Protein AF-A0A7C5VHZ6-F1 (afdb_monomer_lite)

Structure (mmCIF, N/CA/C/O backbone):
data_AF-A0A7C5VHZ6-F1
#
_entry.id   AF-A0A7C5VHZ6-F1
#
loop_
_atom_site.group_PDB
_atom_site.id
_atom_site.type_symbol
_atom_site.label_atom_id
_atom_site.label_alt_id
_atom_site.label_comp_id
_atom_site.label_asym_id
_atom_site.label_entity_id
_atom_site.label_seq_id
_atom_site.pdbx_PDB_ins_code
_atom_site.Cartn_x
_atom_site.Cartn_y
_atom_site.Cartn_z
_atom_site.occupancy
_atom_site.B_iso_or_equiv
_atom_site.auth_seq_id
_atom_site.auth_comp_id
_atom_site.auth_asym_id
_atom_site.auth_atom_id
_atom_site.pdbx_PDB_model_num
ATOM 1 N N . MET A 1 1 ? 67.252 -26.743 17.283 1.00 46.03 1 MET A N 1
ATOM 2 C CA . MET A 1 1 ? 66.329 -26.518 16.147 1.00 46.03 1 MET A CA 1
ATOM 3 C C . MET A 1 1 ? 64.918 -26.325 16.681 1.00 46.03 1 MET A C 1
ATOM 5 O O . MET A 1 1 ? 64.374 -27.275 17.221 1.00 46.03 1 MET A O 1
ATOM 9 N N . ARG A 1 2 ? 64.336 -25.126 16.566 1.00 41.44 2 ARG A N 1
ATOM 10 C CA . ARG A 1 2 ? 62.875 -24.921 16.590 1.00 41.44 2 ARG A CA 1
ATOM 11 C C . ARG A 1 2 ? 62.576 -23.499 16.109 1.00 41.44 2 ARG A C 1
ATOM 13 O O . ARG A 1 2 ? 62.744 -22.539 16.847 1.00 41.44 2 ARG A O 1
ATOM 20 N N . ARG A 1 3 ? 62.241 -23.378 14.822 1.00 42.81 3 ARG A N 1
ATOM 21 C CA . ARG A 1 3 ? 61.758 -22.137 14.206 1.00 42.81 3 ARG A CA 1
ATOM 22 C C . ARG A 1 3 ? 60.291 -21.973 14.610 1.00 42.81 3 ARG A C 1
ATOM 24 O O . ARG A 1 3 ? 59.482 -22.816 14.238 1.00 42.81 3 ARG A O 1
ATOM 31 N N . LEU A 1 4 ? 59.962 -20.935 15.380 1.00 42.97 4 LEU A N 1
ATOM 32 C CA . LEU A 1 4 ? 58.576 -20.497 15.540 1.00 42.97 4 LEU A CA 1
ATOM 33 C C . LEU A 1 4 ? 58.184 -19.720 14.281 1.00 42.97 4 LEU A C 1
ATOM 35 O O . LEU A 1 4 ? 58.727 -18.654 14.000 1.00 42.97 4 LEU A O 1
ATOM 39 N N . TRP A 1 5 ? 57.269 -20.291 13.507 1.00 45.72 5 TRP A N 1
ATOM 40 C CA . TRP A 1 5 ? 56.597 -19.622 12.402 1.00 45.72 5 TRP A CA 1
ATOM 41 C C . TRP A 1 5 ? 55.445 -18.786 12.968 1.00 45.72 5 TRP A C 1
ATOM 43 O O . TRP A 1 5 ? 54.462 -19.337 13.457 1.00 45.72 5 TRP A O 1
ATOM 53 N N . PHE A 1 6 ? 55.575 -17.461 12.908 1.00 46.12 6 PHE A N 1
ATOM 54 C CA . PHE A 1 6 ? 54.464 -16.536 13.111 1.00 46.12 6 PHE A CA 1
ATOM 55 C C . PHE A 1 6 ? 53.591 -16.531 11.852 1.00 46.12 6 PHE A C 1
ATOM 57 O O . PHE A 1 6 ? 54.028 -16.073 10.799 1.00 46.12 6 PHE A O 1
ATOM 64 N N . TRP A 1 7 ? 52.365 -17.035 11.965 1.00 46.28 7 TRP A N 1
ATOM 65 C CA . TRP A 1 7 ? 51.310 -16.821 10.977 1.00 46.28 7 TRP A CA 1
ATOM 66 C C . TRP A 1 7 ? 50.475 -15.620 11.429 1.00 46.28 7 TRP A C 1
ATOM 68 O O . TRP A 1 7 ? 49.699 -15.724 12.376 1.00 46.28 7 TRP A O 1
ATOM 78 N N . LEU A 1 8 ? 50.660 -14.470 10.776 1.00 50.47 8 LEU A N 1
ATOM 79 C CA . LEU A 1 8 ? 49.701 -13.364 10.817 1.00 50.47 8 LEU A CA 1
ATOM 80 C C . LEU A 1 8 ? 48.547 -13.695 9.855 1.00 50.47 8 LEU A C 1
ATOM 82 O O . LEU A 1 8 ? 48.819 -13.900 8.670 1.00 50.47 8 LEU A O 1
ATOM 86 N N . PRO A 1 9 ? 47.276 -13.708 10.290 1.00 52.19 9 PRO A N 1
ATOM 87 C CA . PRO A 1 9 ? 46.167 -13.704 9.353 1.00 52.19 9 PRO A CA 1
ATOM 88 C C . PRO A 1 9 ? 45.985 -12.273 8.828 1.00 52.19 9 PRO A C 1
ATOM 90 O O . PRO A 1 9 ? 45.630 -11.364 9.577 1.00 52.19 9 PRO A O 1
ATOM 93 N N . LEU A 1 10 ? 46.241 -12.060 7.534 1.00 52.34 10 LEU A N 1
ATOM 94 C CA . LEU A 1 10 ? 45.763 -10.870 6.832 1.00 52.34 10 LEU A CA 1
ATOM 95 C C . LEU A 1 10 ? 44.234 -10.959 6.723 1.00 52.34 10 LEU A C 1
ATOM 97 O O . LEU A 1 10 ? 43.700 -11.699 5.898 1.00 52.34 10 LEU A O 1
ATOM 101 N N . LEU A 1 11 ? 43.533 -10.190 7.554 1.00 53.16 11 LEU A N 1
ATOM 102 C CA . LEU A 1 11 ? 42.124 -9.854 7.363 1.00 53.16 11 LEU A CA 1
ATOM 103 C C . LEU A 1 11 ? 42.016 -8.864 6.196 1.00 53.16 11 LEU A C 1
ATOM 105 O O . LEU A 1 11 ? 42.046 -7.649 6.384 1.00 53.16 11 LEU A O 1
ATOM 109 N N . PHE A 1 12 ? 41.909 -9.382 4.973 1.00 51.75 12 PHE A N 1
ATOM 110 C CA . PHE A 1 12 ? 41.419 -8.592 3.849 1.00 51.75 12 PHE A CA 1
ATOM 111 C C . PHE A 1 12 ? 39.904 -8.427 4.006 1.00 51.75 12 PHE A C 1
ATOM 113 O O . PHE A 1 12 ? 39.129 -9.307 3.637 1.00 51.75 12 PHE A O 1
ATOM 120 N N . LEU A 1 13 ? 39.481 -7.288 4.554 1.00 51.84 13 LEU A N 1
ATOM 121 C CA . LEU A 1 13 ? 38.130 -6.769 4.348 1.00 51.84 13 LEU A CA 1
ATOM 122 C C . LEU A 1 13 ? 38.006 -6.412 2.863 1.00 51.84 13 LEU A C 1
ATOM 124 O O . LEU A 1 13 ? 38.341 -5.307 2.438 1.00 51.84 13 LEU A O 1
ATOM 128 N N . ALA A 1 14 ? 37.592 -7.382 2.053 1.00 51.12 14 ALA A N 1
ATOM 129 C CA . ALA A 1 14 ? 37.192 -7.126 0.684 1.00 51.12 14 ALA A CA 1
ATOM 130 C C . ALA A 1 14 ? 35.906 -6.290 0.725 1.00 51.12 14 ALA A C 1
ATOM 132 O O . ALA A 1 14 ? 34.819 -6.821 0.935 1.00 51.12 14 ALA A O 1
ATOM 133 N N . CYS A 1 15 ? 36.030 -4.974 0.536 1.00 56.59 15 CYS A N 1
ATOM 134 C CA . CYS A 1 15 ? 34.915 -4.129 0.119 1.00 56.59 15 CYS A CA 1
ATOM 135 C C . CYS A 1 15 ? 34.496 -4.574 -1.287 1.00 56.59 15 CYS A C 1
ATOM 137 O O . CYS A 1 15 ? 34.947 -4.015 -2.287 1.00 56.59 15 CYS A O 1
ATOM 139 N N . THR A 1 16 ? 33.675 -5.619 -1.383 1.00 59.44 16 THR A N 1
ATOM 140 C CA . THR A 1 16 ? 32.948 -5.903 -2.617 1.00 59.44 16 THR A CA 1
ATOM 141 C C . THR A 1 16 ? 32.011 -4.726 -2.867 1.00 59.44 16 THR A C 1
ATOM 143 O O . THR A 1 16 ? 31.210 -4.415 -1.980 1.00 59.44 16 THR A O 1
ATOM 146 N N . PRO A 1 17 ? 32.111 -4.037 -4.017 1.00 62.84 17 PRO A N 1
ATOM 147 C CA . PRO A 1 17 ? 31.176 -2.971 -4.336 1.00 62.84 17 PRO A CA 1
ATOM 148 C C . PRO A 1 17 ? 29.748 -3.532 -4.273 1.00 62.84 17 PRO A C 1
ATOM 150 O O . PRO A 1 17 ? 29.538 -4.672 -4.706 1.00 62.84 17 PRO A O 1
ATOM 153 N N . PRO A 1 18 ? 28.785 -2.780 -3.709 1.00 72.81 18 PRO A N 1
ATOM 154 C CA . PRO A 1 18 ? 27.409 -3.241 -3.626 1.00 72.81 18 PRO A CA 1
ATOM 155 C C . PRO A 1 18 ? 26.91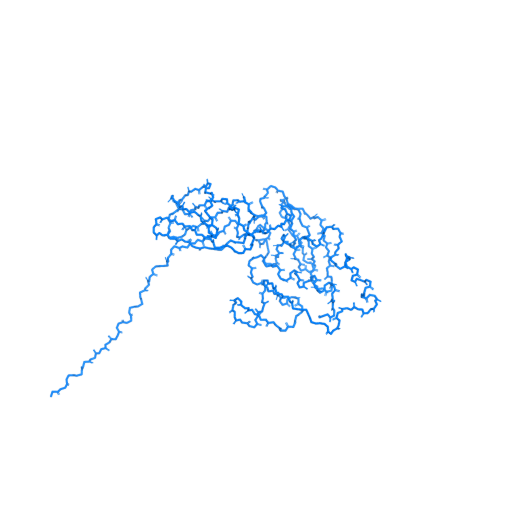0 -3.605 -5.027 1.00 72.81 18 PRO A C 1
ATOM 157 O O . PRO A 1 18 ? 27.229 -2.933 -6.014 1.00 72.81 18 PRO A O 1
ATOM 160 N N . GLY A 1 19 ? 26.176 -4.716 -5.112 1.00 83.44 19 GLY A N 1
ATOM 161 C CA . GLY A 1 19 ? 25.542 -5.148 -6.354 1.00 83.44 19 GLY A CA 1
ATOM 162 C C . GLY A 1 19 ? 24.554 -4.099 -6.882 1.00 83.44 19 GLY A C 1
ATOM 163 O O . GLY A 1 19 ? 24.255 -3.126 -6.186 1.00 83.44 19 GLY A O 1
ATOM 164 N N . PRO A 1 20 ? 24.046 -4.270 -8.114 1.00 93.00 20 PRO A N 1
ATOM 165 C CA . PRO A 1 20 ? 22.992 -3.407 -8.628 1.00 93.00 20 PRO A CA 1
ATOM 166 C C . PRO A 1 20 ? 21.805 -3.346 -7.663 1.00 93.00 20 PRO A C 1
ATOM 168 O O . PRO A 1 20 ? 21.430 -4.357 -7.073 1.00 93.00 20 PRO A O 1
ATOM 171 N N . SER A 1 21 ? 21.198 -2.173 -7.532 1.00 94.31 21 SER A N 1
ATOM 172 C CA . SER A 1 21 ? 19.987 -1.985 -6.734 1.00 94.31 21 SER A CA 1
ATOM 173 C C . SER A 1 21 ? 18.967 -1.156 -7.495 1.00 94.31 21 SER A C 1
ATOM 175 O O . SER A 1 21 ? 19.304 -0.487 -8.480 1.00 94.31 21 SER A O 1
ATOM 177 N N . LEU A 1 22 ? 17.712 -1.213 -7.052 1.00 95.94 22 LEU A N 1
ATOM 178 C CA . LEU A 1 22 ? 16.653 -0.384 -7.604 1.00 95.94 22 LEU A CA 1
ATOM 179 C C . LEU A 1 22 ? 15.768 0.221 -6.517 1.00 95.94 22 LEU A C 1
ATOM 181 O O . LEU A 1 22 ? 15.652 -0.325 -5.422 1.00 95.94 22 LEU A O 1
ATOM 185 N N . SER A 1 23 ? 15.126 1.337 -6.847 1.00 96.50 23 SER A N 1
ATOM 186 C CA . SER A 1 23 ? 13.970 1.865 -6.124 1.00 96.50 23 SER A CA 1
ATOM 187 C C . SER A 1 23 ? 12.786 2.007 -7.074 1.00 96.50 23 SER A C 1
ATOM 189 O O . SER A 1 23 ? 12.972 2.229 -8.273 1.00 96.50 23 SER A O 1
ATOM 191 N N . LEU A 1 24 ? 11.575 1.841 -6.544 1.00 97.44 24 LEU A N 1
ATOM 192 C CA . LEU A 1 24 ? 10.333 1.884 -7.312 1.00 97.44 24 LEU A CA 1
ATOM 193 C C . LEU A 1 24 ? 9.525 3.127 -6.955 1.00 97.44 24 LEU A C 1
ATOM 195 O O . LEU A 1 24 ? 9.475 3.517 -5.791 1.00 97.44 24 LEU A O 1
ATOM 199 N N . PHE A 1 25 ? 8.893 3.729 -7.958 1.00 96.62 25 PHE A N 1
ATOM 200 C CA . PHE A 1 25 ? 7.955 4.825 -7.773 1.00 96.62 25 PHE A CA 1
ATOM 201 C C . PHE A 1 25 ? 6.813 4.759 -8.807 1.00 96.62 25 PHE A C 1
ATOM 203 O O . PHE A 1 25 ? 7.082 4.849 -10.009 1.00 96.62 25 PHE A O 1
ATOM 210 N N . PRO A 1 26 ? 5.543 4.658 -8.385 1.00 96.50 26 PRO A N 1
ATOM 211 C CA . PRO A 1 26 ? 5.106 4.465 -7.001 1.00 96.50 26 PRO A CA 1
ATOM 212 C C . PRO A 1 26 ? 5.506 3.082 -6.444 1.00 96.50 26 PRO A C 1
ATOM 214 O O . PRO A 1 26 ? 5.752 2.144 -7.204 1.00 96.50 26 PRO A O 1
ATOM 217 N N . GLY A 1 27 ? 5.599 2.957 -5.118 1.00 91.75 27 GLY A N 1
ATOM 218 C CA . GLY A 1 27 ? 5.881 1.702 -4.408 1.00 91.75 27 GLY A CA 1
ATOM 219 C C . GLY A 1 27 ? 4.670 0.767 -4.303 1.00 91.75 27 GLY A C 1
ATOM 220 O O . GLY A 1 27 ? 4.825 -0.429 -4.035 1.00 91.75 27 GLY A O 1
ATOM 221 N N . ARG A 1 28 ? 3.467 1.286 -4.573 1.00 91.94 28 ARG A N 1
ATOM 222 C CA . ARG A 1 28 ? 2.219 0.530 -4.746 1.00 91.94 28 ARG A CA 1
ATOM 223 C C . ARG A 1 28 ? 1.546 0.929 -6.055 1.00 91.94 28 ARG A C 1
ATOM 225 O O . ARG A 1 28 ? 1.598 2.098 -6.420 1.00 91.94 28 ARG A O 1
ATOM 232 N N . ALA A 1 29 ? 0.925 -0.016 -6.755 1.00 94.56 29 ALA A N 1
ATOM 233 C CA . ALA A 1 29 ? 0.278 0.257 -8.040 1.00 94.56 29 ALA A CA 1
ATOM 234 C C . ALA A 1 29 ? -0.793 -0.784 -8.395 1.00 94.56 29 ALA A C 1
ATOM 236 O O . ALA A 1 29 ? -0.683 -1.956 -8.019 1.00 94.56 29 ALA A O 1
ATOM 237 N N . LEU A 1 30 ? -1.807 -0.371 -9.159 1.00 93.19 30 LEU A N 1
ATOM 238 C CA . LEU A 1 30 ? -2.764 -1.286 -9.787 1.00 93.19 30 LEU A CA 1
ATOM 239 C C . LEU A 1 30 ? -2.168 -1.976 -11.014 1.00 93.19 30 LEU A C 1
ATOM 241 O O . LEU A 1 30 ? -1.263 -1.468 -11.676 1.00 93.19 30 LEU A O 1
ATOM 245 N N . VAL A 1 31 ? -2.739 -3.128 -11.372 1.00 95.19 31 VAL A N 1
ATOM 246 C CA . VAL A 1 31 ? -2.489 -3.755 -12.676 1.00 95.19 31 VAL A CA 1
ATOM 247 C C . VAL A 1 31 ? -2.794 -2.750 -13.794 1.00 95.19 31 VAL A C 1
ATOM 249 O O . VAL A 1 31 ? -3.882 -2.180 -13.843 1.00 95.19 31 VAL A O 1
ATOM 252 N N . GLY A 1 32 ? -1.839 -2.560 -14.707 1.00 97.00 32 GLY A N 1
ATOM 253 C CA . GLY A 1 32 ? -1.928 -1.627 -15.834 1.00 97.00 32 GLY A CA 1
ATOM 254 C C . GLY A 1 32 ? -1.323 -0.238 -15.595 1.00 97.00 32 GLY A C 1
ATOM 255 O O . GLY A 1 32 ? -1.005 0.440 -16.581 1.00 97.00 32 GLY A O 1
ATOM 256 N N . GLU A 1 33 ? -1.108 0.164 -14.338 1.00 97.31 33 GLU A N 1
ATOM 257 C CA . GLU A 1 33 ? -0.442 1.429 -13.996 1.00 97.31 33 GLU A CA 1
ATOM 258 C C . GLU A 1 33 ? 1.049 1.390 -14.342 1.00 97.31 33 GLU A C 1
ATOM 260 O O . GLU A 1 33 ? 1.664 0.321 -14.417 1.00 97.31 33 GLU A O 1
ATOM 265 N N . GLU A 1 34 ? 1.635 2.564 -14.579 1.00 98.06 34 GLU A N 1
ATOM 266 C CA . GLU A 1 34 ? 3.055 2.695 -14.903 1.00 98.06 34 GLU A CA 1
ATOM 267 C C . GLU A 1 34 ? 3.900 2.939 -13.645 1.00 98.06 34 GLU A C 1
ATOM 269 O O . GLU A 1 34 ? 3.705 3.918 -12.922 1.00 98.06 34 GLU A O 1
ATOM 274 N N . VAL A 1 35 ? 4.902 2.083 -13.440 1.00 98.38 35 VAL A N 1
ATOM 275 C CA . VAL A 1 35 ? 5.882 2.176 -12.353 1.00 98.38 35 VAL A CA 1
ATOM 276 C C . VAL A 1 35 ? 7.259 2.493 -12.920 1.00 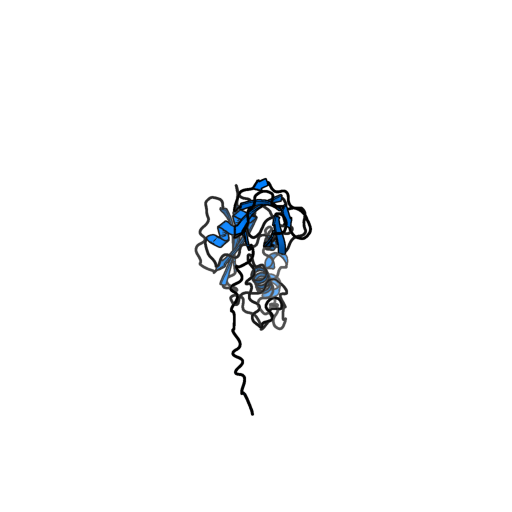98.38 35 VAL A C 1
ATOM 278 O O . VAL A 1 35 ? 7.697 1.925 -13.922 1.00 98.38 35 VAL A O 1
ATOM 281 N N . GLU A 1 36 ? 7.963 3.405 -12.260 1.00 98.38 36 GLU A N 1
ATOM 282 C CA . GLU A 1 36 ? 9.349 3.759 -12.532 1.00 98.38 36 GLU A CA 1
ATOM 283 C C . GLU A 1 36 ? 10.291 2.970 -11.624 1.00 98.38 36 GLU A C 1
ATOM 285 O O . GLU A 1 36 ? 10.187 3.043 -10.404 1.00 98.38 36 GLU A O 1
ATOM 290 N N . ALA A 1 37 ? 11.249 2.263 -12.219 1.00 98.12 37 ALA A N 1
ATOM 291 C CA . ALA A 1 37 ? 12.401 1.697 -11.536 1.00 98.12 37 ALA A CA 1
ATOM 292 C C . ALA A 1 37 ? 13.629 2.582 -11.782 1.00 98.12 37 ALA A C 1
ATOM 294 O O . ALA A 1 37 ? 14.091 2.702 -12.922 1.00 98.12 37 ALA A O 1
ATOM 295 N N . ARG A 1 38 ? 14.175 3.178 -10.719 1.00 97.88 38 ARG A N 1
ATOM 296 C CA . ARG A 1 38 ? 15.473 3.869 -10.749 1.00 97.88 38 ARG A CA 1
ATOM 297 C C . ARG A 1 38 ? 16.569 2.887 -10.390 1.00 97.88 38 ARG A C 1
ATOM 299 O O . ARG A 1 38 ? 16.467 2.206 -9.375 1.00 97.88 38 ARG A O 1
ATOM 306 N N . LEU A 1 39 ? 17.599 2.808 -11.220 1.00 96.88 39 LEU A N 1
ATOM 307 C CA . LEU A 1 39 ? 18.651 1.802 -11.144 1.00 96.88 39 LEU A CA 1
ATOM 308 C C . LEU A 1 39 ? 19.950 2.432 -10.659 1.00 96.88 39 LEU A C 1
ATOM 310 O O . LEU A 1 39 ? 20.385 3.450 -11.188 1.00 96.88 39 LEU A O 1
ATOM 314 N N . ASN A 1 40 ? 20.613 1.774 -9.713 1.00 94.94 40 ASN A N 1
ATOM 315 C CA . ASN A 1 40 ? 21.952 2.139 -9.269 1.00 94.94 40 ASN A CA 1
ATOM 316 C C . ASN A 1 40 ? 22.930 1.018 -9.611 1.00 94.94 40 ASN A C 1
ATOM 318 O O . ASN A 1 40 ? 22.676 -0.161 -9.365 1.00 94.94 40 ASN A O 1
ATOM 322 N N . GLY A 1 41 ? 24.073 1.383 -10.192 1.00 91.81 41 GLY A N 1
ATOM 323 C CA . GLY A 1 41 ? 25.123 0.425 -10.535 1.00 91.81 41 GLY A CA 1
ATOM 324 C C . GLY A 1 41 ? 24.823 -0.460 -11.752 1.00 91.81 41 GLY A C 1
ATOM 325 O O . GLY A 1 41 ? 25.608 -1.366 -12.025 1.00 91.81 41 GLY A O 1
ATOM 326 N N . MET A 1 42 ? 23.749 -0.216 -12.512 1.00 93.88 42 MET A N 1
ATOM 327 C CA . MET A 1 42 ? 23.473 -0.877 -13.797 1.00 93.88 42 MET A CA 1
ATOM 328 C C . MET A 1 42 ? 22.731 0.044 -14.773 1.00 93.88 42 MET A C 1
ATOM 330 O O . MET A 1 42 ? 22.158 1.044 -14.359 1.00 93.88 42 MET A O 1
ATOM 334 N N . THR A 1 43 ? 22.747 -0.306 -16.066 1.00 93.81 43 THR A N 1
ATOM 335 C CA . THR A 1 43 ? 22.025 0.442 -17.108 1.00 93.81 43 THR A CA 1
ATOM 336 C C . THR A 1 43 ? 20.611 -0.104 -17.316 1.00 93.81 43 THR A C 1
ATOM 338 O O . THR A 1 43 ? 20.445 -1.315 -17.291 1.00 93.81 43 THR A O 1
ATOM 341 N N . GLY A 1 44 ? 19.611 0.739 -17.574 1.00 93.12 44 GLY A N 1
ATOM 342 C CA . GLY A 1 44 ? 18.246 0.338 -17.951 1.00 93.12 44 GLY A CA 1
ATOM 343 C C . GLY A 1 44 ? 18.063 0.052 -19.447 1.00 93.12 44 GLY A C 1
ATOM 344 O O . GLY A 1 44 ? 17.027 -0.473 -19.880 1.00 93.12 44 GLY A O 1
ATOM 345 N N . LEU A 1 45 ? 19.077 0.359 -20.262 1.00 94.56 45 LEU A N 1
ATOM 346 C CA . LEU A 1 45 ? 19.064 0.092 -21.699 1.00 94.56 45 LEU A CA 1
ATOM 347 C C . LEU A 1 45 ? 19.017 -1.421 -21.959 1.00 94.56 45 LEU A C 1
ATOM 349 O O . LEU A 1 45 ? 19.884 -2.168 -21.513 1.00 94.56 45 LEU A O 1
ATOM 353 N N . GLY A 1 46 ? 17.996 -1.868 -22.694 1.00 94.12 46 GLY A N 1
ATOM 354 C CA . GLY A 1 46 ? 17.774 -3.290 -22.984 1.00 94.12 46 GLY A CA 1
ATOM 355 C C . GLY A 1 46 ? 17.291 -4.127 -21.793 1.00 94.12 46 GLY A C 1
ATOM 356 O O . GLY A 1 46 ? 17.280 -5.351 -21.894 1.00 94.12 46 GLY A O 1
ATOM 357 N N . ALA A 1 47 ? 16.895 -3.502 -20.679 1.00 96.88 47 ALA A N 1
ATOM 358 C CA . ALA A 1 47 ? 16.447 -4.228 -19.495 1.00 96.88 47 ALA A CA 1
ATOM 359 C C . ALA A 1 47 ? 15.187 -5.071 -19.738 1.00 96.88 47 ALA A C 1
ATOM 361 O O . ALA A 1 47 ? 14.310 -4.706 -20.502 1.00 96.88 47 ALA A O 1
ATOM 362 N N . ARG A 1 48 ? 15.006 -6.176 -19.041 1.00 98.31 48 ARG A N 1
ATOM 363 C CA . ARG A 1 48 ? 13.712 -6.863 -18.958 1.00 98.31 48 ARG A CA 1
ATOM 364 C C . ARG A 1 48 ? 13.202 -6.697 -17.544 1.00 98.31 48 ARG A C 1
ATOM 366 O O . ARG A 1 48 ? 14.001 -6.772 -16.614 1.00 98.31 48 ARG A O 1
ATOM 373 N N . VAL A 1 49 ? 11.917 -6.411 -17.389 1.00 98.56 49 VAL A N 1
ATOM 374 C CA . VAL A 1 49 ? 11.317 -6.212 -16.069 1.00 98.56 49 VAL A CA 1
ATOM 375 C C . VAL A 1 49 ? 10.370 -7.363 -15.795 1.00 98.56 49 VAL A C 1
ATOM 377 O O . VAL A 1 49 ? 9.560 -7.704 -16.650 1.00 98.56 49 VAL A O 1
ATOM 380 N N . PHE A 1 50 ? 10.470 -7.957 -14.613 1.00 98.62 50 PHE A N 1
ATOM 381 C CA . PHE A 1 50 ? 9.569 -9.004 -14.147 1.00 98.62 50 PHE A CA 1
ATOM 382 C C . PHE A 1 50 ? 8.910 -8.558 -12.850 1.00 98.62 50 PHE A C 1
ATOM 384 O O . PHE A 1 50 ? 9.593 -8.042 -11.967 1.00 98.62 50 PHE A O 1
ATOM 391 N N . VAL A 1 51 ? 7.604 -8.782 -12.729 1.00 98.19 51 VAL A N 1
ATOM 392 C CA . VAL A 1 51 ? 6.837 -8.594 -11.493 1.00 98.19 51 VAL A CA 1
ATOM 393 C C . VAL A 1 51 ? 6.355 -9.974 -11.050 1.00 98.19 51 VAL A C 1
ATOM 395 O O . VAL A 1 51 ? 5.522 -10.603 -11.704 1.00 98.19 51 VAL A O 1
ATOM 398 N N . GLY A 1 52 ? 6.938 -10.486 -9.968 1.00 95.25 52 GLY A N 1
ATOM 399 C CA . GLY A 1 52 ? 6.897 -11.909 -9.644 1.00 95.25 52 GLY A CA 1
ATOM 400 C C . GLY A 1 52 ? 7.535 -12.736 -10.765 1.00 95.25 52 GLY A C 1
ATOM 401 O O . GLY A 1 52 ? 8.684 -12.506 -11.151 1.00 95.25 52 GLY A O 1
ATOM 402 N N . GLU A 1 53 ? 6.759 -13.669 -11.313 1.00 96.38 53 GLU A N 1
ATOM 403 C CA . GLU A 1 53 ? 7.180 -14.554 -12.408 1.00 96.38 53 GLU A CA 1
ATOM 404 C C . GLU A 1 53 ? 6.756 -14.051 -13.798 1.00 96.38 53 GLU A C 1
ATOM 406 O O . GLU A 1 53 ? 7.062 -14.684 -14.807 1.00 96.38 53 GLU A O 1
ATOM 411 N N . VAL A 1 54 ? 6.045 -12.921 -13.875 1.00 98.44 54 VAL A N 1
ATOM 412 C CA . VAL A 1 54 ? 5.480 -12.408 -15.129 1.00 98.44 54 VAL A CA 1
ATOM 413 C C . VAL A 1 54 ? 6.345 -11.277 -15.671 1.00 98.44 54 VAL A C 1
ATOM 415 O O . VAL A 1 54 ? 6.671 -10.334 -14.951 1.00 98.44 54 VAL A O 1
ATOM 418 N N . GLU A 1 55 ? 6.711 -11.356 -16.950 1.00 98.56 55 GLU A N 1
ATOM 419 C CA . GLU A 1 55 ? 7.405 -10.268 -17.643 1.00 98.56 55 GLU A CA 1
ATOM 420 C C . GLU A 1 55 ? 6.450 -9.088 -17.870 1.00 98.56 55 GLU A C 1
ATOM 422 O O . GLU A 1 55 ? 5.343 -9.252 -18.384 1.00 98.56 55 GLU A O 1
ATOM 427 N N . ALA A 1 56 ? 6.882 -7.900 -17.460 1.00 98.56 56 ALA A N 1
ATOM 428 C CA . ALA A 1 56 ? 6.143 -6.657 -17.587 1.00 98.56 56 ALA A CA 1
ATOM 429 C C . ALA A 1 56 ? 6.444 -5.967 -18.922 1.00 98.56 56 ALA A C 1
ATOM 431 O O . ALA A 1 56 ? 7.573 -5.994 -19.423 1.00 98.56 56 ALA A O 1
ATOM 432 N N . GLU A 1 57 ? 5.442 -5.286 -19.478 1.00 98.50 57 GLU A N 1
ATOM 433 C CA . GLU A 1 57 ? 5.642 -4.423 -20.639 1.00 98.50 57 GLU A CA 1
ATOM 434 C C . GLU A 1 57 ? 6.475 -3.207 -20.228 1.00 98.50 57 GLU A C 1
ATOM 436 O O . GLU A 1 57 ? 6.065 -2.419 -19.377 1.00 98.50 57 GLU A O 1
ATOM 441 N N . VAL A 1 58 ? 7.640 -3.036 -20.849 1.00 98.38 58 VAL A N 1
ATOM 442 C CA . VAL A 1 58 ? 8.478 -1.856 -20.631 1.00 98.38 58 VAL A CA 1
ATOM 443 C C . VAL A 1 58 ? 8.098 -0.756 -21.611 1.00 98.38 58 VAL A C 1
ATOM 445 O O . VAL A 1 58 ? 8.255 -0.917 -22.820 1.00 98.38 58 VAL A O 1
ATOM 448 N N . THR A 1 59 ? 7.665 0.380 -21.073 1.00 98.12 59 THR A N 1
ATOM 449 C CA . THR A 1 59 ? 7.192 1.548 -21.824 1.00 98.12 59 THR A CA 1
ATOM 450 C C . THR A 1 59 ? 8.294 2.574 -22.071 1.00 98.12 59 THR A C 1
ATOM 452 O O . THR A 1 59 ? 8.260 3.295 -23.067 1.00 98.12 59 THR A O 1
ATOM 455 N N . PHE A 1 60 ? 9.305 2.633 -21.197 1.00 97.94 60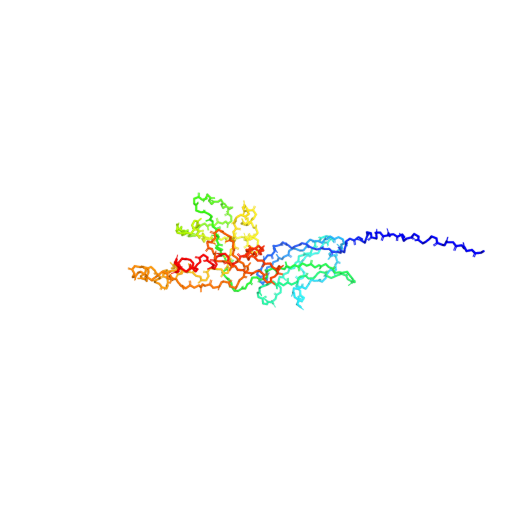 PHE A N 1
ATOM 456 C CA . PHE A 1 60 ? 10.407 3.589 -21.302 1.00 97.94 60 PHE A CA 1
ATOM 457 C C . PHE A 1 60 ? 11.728 3.006 -20.800 1.00 97.94 60 PHE A C 1
ATOM 459 O O . PHE A 1 60 ? 11.761 2.208 -19.861 1.00 97.94 60 PHE A O 1
ATOM 466 N N . ARG A 1 61 ? 12.835 3.427 -21.422 1.00 97.69 61 ARG A N 1
ATOM 467 C CA . ARG A 1 61 ? 14.193 2.987 -21.085 1.00 97.69 61 ARG A CA 1
ATOM 468 C C . ARG A 1 61 ? 15.176 4.132 -21.183 1.00 97.69 61 ARG A C 1
ATOM 470 O O . ARG A 1 61 ? 15.276 4.777 -22.222 1.00 97.69 61 ARG A O 1
ATOM 477 N N . GLU A 1 62 ? 15.993 4.265 -20.157 1.00 95.94 62 GLU A N 1
ATOM 478 C CA . GLU A 1 62 ? 17.130 5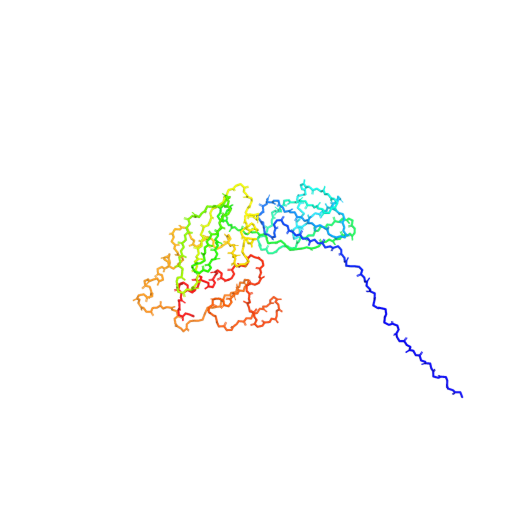.168 -20.114 1.00 95.94 62 GLU A CA 1
ATOM 479 C C . GLU A 1 62 ? 18.289 4.500 -19.359 1.00 95.94 62 GLU A C 1
ATOM 481 O O . GLU A 1 62 ? 18.214 3.334 -18.965 1.00 95.94 62 GLU A O 1
ATOM 486 N N . ARG A 1 63 ? 19.410 5.208 -19.197 1.00 93.81 63 ARG A N 1
ATOM 487 C CA . ARG A 1 63 ? 20.589 4.698 -18.493 1.00 93.81 63 ARG A CA 1
ATOM 488 C C . ARG A 1 63 ? 20.274 4.294 -17.059 1.00 93.81 63 ARG A C 1
ATOM 490 O O . ARG A 1 63 ? 20.606 3.185 -16.696 1.00 93.81 63 ARG A O 1
ATOM 497 N N . GLU A 1 64 ? 19.622 5.127 -16.266 1.00 95.56 64 GLU A N 1
ATOM 498 C CA . GLU A 1 64 ? 19.417 4.849 -14.831 1.00 95.56 64 GLU A CA 1
ATOM 499 C C . GLU A 1 64 ? 17.935 4.673 -14.483 1.00 95.56 64 GLU A C 1
ATOM 501 O O . GLU A 1 64 ? 17.549 4.690 -13.318 1.00 95.56 64 GLU A O 1
ATOM 506 N N . GLN A 1 65 ? 17.085 4.502 -15.497 1.00 97.00 65 GLN A N 1
ATOM 507 C CA . GLN A 1 65 ? 15.637 4.516 -15.336 1.00 97.00 65 GLN A CA 1
ATOM 508 C C . GLN A 1 65 ? 14.968 3.576 -16.335 1.00 97.00 65 GLN A C 1
ATOM 510 O O . GLN A 1 65 ? 15.317 3.530 -17.517 1.00 97.00 65 GLN A O 1
ATOM 515 N N . VAL A 1 66 ? 13.969 2.842 -15.860 1.00 98.12 66 VAL A N 1
ATOM 516 C CA . VAL A 1 66 ? 13.075 2.025 -16.682 1.00 98.12 66 VAL A CA 1
ATOM 517 C C . VAL A 1 66 ? 11.655 2.270 -16.199 1.00 98.12 66 VAL A C 1
ATOM 519 O O . VAL A 1 66 ? 11.427 2.290 -14.994 1.00 98.12 66 VAL A O 1
ATOM 522 N N . ARG A 1 67 ? 10.695 2.443 -17.111 1.00 98.56 67 ARG A N 1
ATOM 523 C CA . ARG A 1 67 ? 9.270 2.446 -16.747 1.00 98.56 67 ARG A CA 1
ATOM 524 C C . ARG A 1 67 ? 8.567 1.252 -17.350 1.00 98.56 67 ARG A C 1
ATOM 526 O O . ARG A 1 67 ? 8.867 0.868 -18.479 1.00 98.56 67 ARG A O 1
ATOM 533 N N . PHE A 1 68 ? 7.669 0.652 -16.591 1.00 98.62 68 PHE A N 1
ATOM 534 C CA . PHE A 1 68 ? 6.952 -0.546 -16.996 1.00 98.62 68 PHE A CA 1
ATOM 535 C C . PHE A 1 68 ? 5.505 -0.495 -16.524 1.00 98.62 68 PHE A C 1
ATOM 537 O O . PHE A 1 68 ? 5.205 0.122 -15.503 1.00 98.62 68 PHE A O 1
ATOM 544 N N . ARG A 1 69 ? 4.613 -1.165 -17.253 1.00 98.62 69 ARG A N 1
ATOM 545 C CA . ARG A 1 69 ? 3.234 -1.381 -16.810 1.00 98.62 69 ARG A CA 1
ATOM 546 C C . ARG A 1 69 ? 3.160 -2.604 -15.915 1.00 98.62 69 ARG A C 1
ATOM 548 O O . ARG A 1 69 ? 3.708 -3.652 -16.259 1.00 98.62 69 ARG A O 1
ATOM 555 N N . VAL A 1 70 ? 2.455 -2.490 -14.794 1.00 98.31 70 VAL A N 1
ATOM 556 C CA . VAL A 1 70 ? 2.215 -3.627 -13.899 1.00 98.31 70 VAL A CA 1
ATOM 557 C C . VAL A 1 70 ? 1.436 -4.710 -14.664 1.00 98.31 70 VAL A C 1
ATOM 559 O O . VAL A 1 70 ? 0.325 -4.436 -15.129 1.00 98.31 70 VAL A O 1
ATOM 562 N N . PRO A 1 71 ? 1.989 -5.927 -14.835 1.00 98.38 71 PRO A N 1
ATOM 563 C CA . PRO A 1 71 ? 1.333 -6.985 -15.592 1.00 98.38 71 PRO A CA 1
ATOM 564 C C . PRO A 1 71 ? 0.175 -7.598 -14.796 1.00 98.38 71 PRO A C 1
ATOM 566 O O . PRO A 1 71 ? 0.003 -7.334 -13.608 1.00 98.38 71 PRO A O 1
ATOM 569 N N . ALA A 1 72 ? -0.617 -8.455 -15.441 1.00 96.44 72 ALA A N 1
ATOM 570 C CA . ALA A 1 72 ? -1.710 -9.169 -14.786 1.00 96.44 72 ALA A CA 1
ATOM 571 C C . ALA A 1 72 ? -1.174 -10.196 -13.768 1.00 96.44 72 ALA A C 1
ATOM 573 O O . ALA A 1 72 ? -0.885 -11.342 -14.112 1.00 96.44 72 ALA A O 1
ATOM 574 N N . VAL A 1 73 ? -1.046 -9.776 -12.509 1.00 91.38 73 VAL A N 1
ATOM 575 C CA . VAL A 1 73 ? -0.621 -10.599 -11.368 1.00 91.38 73 VAL A CA 1
ATOM 576 C C . VAL A 1 73 ? -1.568 -10.391 -10.178 1.00 91.38 73 VAL A C 1
ATOM 578 O O . VAL A 1 73 ? -2.216 -9.349 -10.094 1.00 91.38 73 VAL A O 1
ATOM 581 N N . PRO A 1 74 ? -1.680 -11.360 -9.249 1.00 84.25 74 PRO A N 1
ATOM 582 C CA . PRO A 1 74 ? -2.479 -11.182 -8.039 1.00 84.25 74 PRO A CA 1
ATOM 583 C C . PRO A 1 74 ? -1.967 -10.032 -7.165 1.00 84.25 74 PRO A C 1
ATOM 585 O O . PRO A 1 74 ? -0.764 -9.756 -7.152 1.00 84.25 74 PRO A O 1
ATOM 588 N N . GLY A 1 75 ? -2.863 -9.444 -6.369 1.00 80.19 75 GLY A N 1
ATOM 589 C CA . GLY A 1 75 ? -2.511 -8.424 -5.381 1.00 80.19 75 GLY A CA 1
ATOM 590 C C . GLY A 1 75 ? -1.535 -8.911 -4.299 1.00 80.19 75 GLY A C 1
ATOM 591 O O . GLY A 1 75 ? -1.190 -10.099 -4.215 1.00 80.19 75 GLY A O 1
ATOM 592 N N . GLY A 1 76 ? -1.061 -7.973 -3.487 1.00 75.19 76 GLY A N 1
ATOM 593 C CA . GLY A 1 76 ? -0.059 -8.167 -2.442 1.00 75.19 76 GLY A CA 1
ATOM 594 C C . GLY A 1 76 ? 1.382 -7.964 -2.928 1.00 75.19 76 GLY A C 1
ATOM 595 O O . GLY A 1 76 ? 1.615 -7.696 -4.113 1.00 75.19 76 GLY A O 1
ATOM 596 N N . PRO A 1 77 ? 2.376 -8.134 -2.038 1.00 82.00 77 PRO A N 1
ATOM 597 C CA . PRO A 1 77 ? 3.776 -7.861 -2.345 1.00 82.00 77 PRO A CA 1
ATOM 598 C C . PRO A 1 77 ? 4.278 -8.747 -3.491 1.00 82.00 77 PRO A C 1
ATOM 600 O O . PRO A 1 77 ? 4.048 -9.962 -3.521 1.00 82.00 77 PRO A O 1
ATOM 603 N N . LYS A 1 78 ? 4.962 -8.134 -4.459 1.00 89.44 78 LYS A N 1
ATOM 604 C CA . LYS A 1 78 ? 5.607 -8.807 -5.590 1.00 89.44 78 LYS A CA 1
ATOM 605 C C . LYS A 1 78 ? 7.053 -8.360 -5.711 1.00 89.44 78 LYS A C 1
ATOM 607 O O . LYS A 1 78 ? 7.351 -7.170 -5.709 1.00 89.44 78 LYS A O 1
ATOM 612 N N . ARG A 1 79 ? 7.954 -9.332 -5.860 1.00 94.56 79 ARG A N 1
ATOM 613 C CA . ARG A 1 79 ? 9.353 -9.069 -6.207 1.00 94.56 79 ARG A CA 1
ATOM 614 C C . ARG A 1 79 ? 9.405 -8.462 -7.608 1.00 94.56 79 ARG A C 1
ATOM 616 O O . ARG A 1 79 ? 8.822 -9.025 -8.530 1.00 94.56 79 ARG A O 1
ATOM 623 N N . VAL A 1 80 ? 10.103 -7.348 -7.767 1.00 98.06 80 VAL A N 1
ATOM 624 C CA . VAL A 1 80 ? 10.385 -6.736 -9.066 1.00 98.06 80 VAL A CA 1
ATOM 625 C C . VAL A 1 80 ? 11.842 -6.971 -9.406 1.00 98.06 80 VAL A C 1
ATOM 627 O O . VAL A 1 80 ? 12.718 -6.618 -8.621 1.00 98.06 80 VAL A O 1
ATOM 630 N N . ARG A 1 81 ? 12.088 -7.556 -10.578 1.00 98.00 81 ARG A N 1
ATOM 631 C CA . ARG A 1 81 ? 13.432 -7.840 -11.088 1.00 98.00 81 ARG A CA 1
ATOM 632 C C . ARG A 1 81 ? 13.674 -7.058 -12.357 1.00 98.00 81 ARG A C 1
ATOM 634 O O . ARG A 1 81 ? 12.888 -7.164 -13.298 1.00 98.00 81 ARG A O 1
ATOM 641 N N . VAL A 1 82 ? 14.775 -6.319 -12.404 1.00 98.12 82 VAL A N 1
ATOM 642 C CA . VAL A 1 82 ? 15.247 -5.643 -13.614 1.00 98.12 82 VAL A CA 1
ATOM 643 C C . VAL A 1 82 ? 16.520 -6.335 -14.079 1.00 98.12 82 VAL A C 1
ATOM 645 O O . VAL A 1 82 ? 17.538 -6.291 -13.395 1.00 98.12 82 VAL A O 1
ATOM 648 N N . VAL A 1 83 ? 16.459 -6.985 -15.241 1.00 97.69 83 VAL A N 1
ATOM 649 C CA . VAL A 1 83 ? 17.504 -7.889 -15.742 1.00 97.69 83 VAL A CA 1
ATOM 650 C C . VAL A 1 83 ? 18.126 -7.342 -17.022 1.00 97.69 83 VAL A C 1
ATOM 652 O O . VAL A 1 83 ? 17.419 -7.064 -17.988 1.00 97.69 83 VAL A O 1
ATOM 655 N N . VAL A 1 84 ? 19.455 -7.224 -17.063 1.00 95.94 84 VAL A N 1
ATOM 656 C CA . VAL A 1 84 ? 20.226 -6.804 -18.248 1.00 95.94 84 VAL A CA 1
ATOM 657 C C . VAL A 1 84 ? 21.433 -7.723 -18.401 1.00 95.94 84 VAL A C 1
ATOM 659 O O . VAL A 1 84 ? 22.411 -7.626 -17.654 1.00 95.94 84 VAL A O 1
ATOM 662 N N . GLY A 1 85 ? 21.380 -8.633 -19.376 1.00 91.50 85 GLY A N 1
ATOM 663 C CA . GLY A 1 85 ? 22.394 -9.679 -19.521 1.00 91.50 85 GLY A CA 1
ATOM 664 C C . GLY A 1 85 ? 22.485 -10.529 -18.250 1.00 91.50 85 GLY A C 1
ATOM 665 O O . GLY A 1 85 ? 21.497 -11.129 -17.846 1.00 91.50 85 GLY A O 1
ATOM 666 N N . ASN A 1 86 ? 23.656 -10.532 -17.606 1.00 90.25 86 ASN A N 1
ATOM 667 C CA . ASN A 1 86 ? 23.915 -11.279 -16.367 1.00 90.25 86 ASN A CA 1
ATOM 668 C C . ASN A 1 86 ? 23.773 -10.424 -15.092 1.00 90.25 86 ASN A C 1
ATOM 670 O O . ASN A 1 86 ? 24.197 -10.854 -14.021 1.00 90.25 86 ASN A O 1
ATOM 674 N N . ARG A 1 87 ? 23.262 -9.190 -15.200 1.00 93.69 87 ARG A N 1
ATOM 675 C CA . ARG A 1 87 ? 23.055 -8.288 -14.058 1.00 93.69 87 ARG A CA 1
ATOM 676 C C . ARG A 1 87 ? 21.570 -8.200 -13.730 1.00 93.69 87 ARG A C 1
ATOM 678 O O . ARG A 1 87 ? 20.760 -8.029 -14.637 1.00 93.69 87 ARG A O 1
ATOM 685 N N . GLU A 1 88 ? 21.247 -8.264 -12.446 1.00 95.81 88 GLU A N 1
ATOM 686 C CA . GLU A 1 88 ? 19.892 -8.131 -11.909 1.00 95.81 88 GLU A CA 1
ATOM 687 C C . GLU A 1 88 ? 19.909 -7.098 -10.776 1.00 95.81 88 GLU A C 1
ATOM 689 O O . GLU A 1 88 ? 20.871 -7.047 -10.005 1.00 95.81 88 GLU A O 1
ATOM 694 N N . ALA A 1 89 ? 18.873 -6.263 -10.721 1.00 96.44 89 ALA A N 1
ATOM 695 C CA . ALA A 1 89 ? 18.517 -5.458 -9.560 1.00 96.44 89 ALA A CA 1
ATOM 696 C C . ALA A 1 89 ? 17.120 -5.859 -9.083 1.00 96.44 89 ALA A C 1
ATOM 698 O O . ALA A 1 89 ? 16.250 -6.194 -9.894 1.00 96.44 89 ALA A O 1
ATOM 699 N N . ASP A 1 90 ? 16.916 -5.768 -7.773 1.00 95.31 90 ASP A N 1
ATOM 700 C CA . ASP A 1 90 ? 15.745 -6.280 -7.074 1.00 95.31 90 ASP A CA 1
ATOM 701 C C . ASP A 1 90 ? 15.058 -5.219 -6.223 1.00 95.31 90 ASP A C 1
ATOM 703 O O . ASP A 1 90 ? 15.720 -4.441 -5.536 1.00 95.31 90 ASP A O 1
ATOM 707 N N . GLY A 1 91 ? 13.728 -5.242 -6.222 1.00 93.56 91 GLY A N 1
ATOM 708 C CA . GLY A 1 91 ? 12.895 -4.482 -5.294 1.00 93.56 91 GLY A CA 1
ATOM 709 C C . GLY A 1 91 ? 11.564 -5.174 -5.023 1.00 93.56 91 GLY A C 1
ATOM 710 O O . GLY A 1 91 ? 11.319 -6.290 -5.485 1.00 93.56 91 GLY A O 1
ATOM 711 N N . GLN A 1 92 ? 10.690 -4.509 -4.275 1.00 92.06 92 GLN A N 1
ATOM 712 C CA . GLN A 1 92 ? 9.361 -5.013 -3.940 1.00 92.06 92 GLN A CA 1
ATOM 713 C C . GLN A 1 92 ? 8.307 -3.966 -4.301 1.00 92.06 92 GLN A C 1
ATOM 715 O O . GLN A 1 92 ? 8.433 -2.807 -3.920 1.00 92.06 92 GLN A O 1
ATOM 720 N N . LEU A 1 93 ? 7.285 -4.391 -5.041 1.00 91.25 93 LEU A N 1
ATOM 721 C CA . LEU A 1 93 ? 6.113 -3.598 -5.402 1.00 91.25 93 LEU A CA 1
ATOM 722 C C . LEU A 1 93 ? 4.893 -4.149 -4.664 1.00 91.25 93 LEU A C 1
ATOM 724 O O . LEU A 1 93 ? 4.635 -5.355 -4.722 1.00 91.25 93 LEU A O 1
ATOM 728 N N . GLY A 1 94 ? 4.110 -3.283 -4.027 1.00 87.19 94 GLY A N 1
ATOM 729 C CA . GLY A 1 94 ? 2.768 -3.638 -3.573 1.00 87.19 94 GLY A CA 1
ATOM 730 C C . GLY A 1 94 ? 1.793 -3.604 -4.747 1.00 87.19 94 GLY A C 1
ATOM 731 O O . GLY A 1 94 ? 1.385 -2.528 -5.179 1.00 87.19 94 GLY A O 1
ATOM 732 N N . VAL A 1 95 ? 1.422 -4.765 -5.289 1.00 87.62 95 VAL A N 1
ATOM 733 C CA . VAL A 1 95 ? 0.367 -4.809 -6.310 1.00 87.62 95 VAL A CA 1
ATOM 734 C C . VAL A 1 95 ? -0.970 -4.694 -5.601 1.00 87.62 95 VAL A C 1
ATOM 736 O O . VAL A 1 95 ? -1.312 -5.553 -4.791 1.00 87.62 95 VAL A O 1
ATOM 739 N N . LEU A 1 96 ? -1.718 -3.640 -5.898 1.00 83.94 96 LEU A N 1
ATOM 740 C CA . LEU A 1 96 ? -3.023 -3.417 -5.291 1.00 83.94 96 LEU A CA 1
ATOM 741 C C . LEU A 1 96 ? -4.005 -4.485 -5.777 1.00 83.94 96 LEU A C 1
ATOM 743 O O . LEU A 1 96 ? -4.020 -4.848 -6.958 1.00 83.94 96 LEU A O 1
ATOM 747 N N . GLY A 1 97 ? -4.790 -5.024 -4.845 1.00 80.06 97 GLY A N 1
ATOM 748 C CA . GLY A 1 97 ? -5.824 -5.997 -5.143 1.00 80.06 97 GLY A CA 1
ATOM 749 C C . GLY A 1 97 ? -7.037 -5.361 -5.818 1.00 80.06 97 GLY A C 1
ATOM 750 O O . GLY A 1 97 ? -6.951 -4.470 -6.663 1.00 80.06 97 GLY A O 1
ATOM 751 N N . ARG A 1 98 ? -8.223 -5.846 -5.455 1.00 78.50 98 ARG A N 1
ATOM 752 C CA . ARG A 1 98 ? -9.467 -5.244 -5.926 1.00 78.50 98 ARG A CA 1
ATOM 753 C C . ARG A 1 98 ? -9.792 -4.060 -5.019 1.00 78.50 98 ARG A C 1
ATOM 755 O O . ARG A 1 98 ? -10.095 -4.256 -3.850 1.00 78.50 98 ARG A O 1
ATOM 762 N N . VAL A 1 99 ? -9.750 -2.854 -5.568 1.00 80.56 99 VAL A N 1
ATOM 763 C CA . VAL A 1 99 ? -10.006 -1.592 -4.853 1.00 80.56 99 VAL A CA 1
ATOM 764 C C . VAL A 1 99 ? -10.877 -0.673 -5.692 1.00 80.56 99 VAL A C 1
ATOM 766 O O . VAL A 1 99 ? -11.121 -0.944 -6.871 1.00 80.56 99 VAL A O 1
ATOM 769 N N . ASP A 1 100 ? -11.343 0.415 -5.087 1.00 83.00 100 ASP A N 1
ATOM 770 C CA . ASP A 1 100 ? -11.878 1.530 -5.856 1.00 83.00 100 ASP A CA 1
ATOM 771 C C . ASP A 1 100 ? -10.714 2.343 -6.454 1.00 83.00 100 ASP A C 1
ATOM 773 O O . ASP A 1 100 ? -9.871 2.823 -5.700 1.00 83.00 100 ASP A O 1
ATOM 777 N N . PRO A 1 101 ? -10.630 2.497 -7.786 1.00 84.94 101 PRO A N 1
ATOM 778 C CA . PRO A 1 101 ? -9.493 3.141 -8.438 1.00 84.94 101 PRO A CA 1
ATOM 779 C C . PRO A 1 101 ? -9.537 4.673 -8.399 1.00 84.94 101 PRO A C 1
ATOM 781 O O . PRO A 1 101 ? -8.657 5.292 -8.990 1.00 84.94 101 PRO A O 1
ATOM 784 N N . ASN A 1 102 ? -10.550 5.284 -7.774 1.00 85.44 102 ASN A N 1
ATOM 785 C CA . ASN A 1 102 ? -10.732 6.742 -7.731 1.00 85.44 102 ASN A CA 1
ATOM 786 C C . ASN A 1 102 ? -10.890 7.280 -6.306 1.00 85.44 102 ASN A C 1
ATOM 788 O O . ASN A 1 102 ? -11.197 8.460 -6.109 1.00 85.44 102 ASN A O 1
ATOM 792 N N . ARG A 1 103 ? -10.767 6.404 -5.308 1.00 87.06 103 ARG A N 1
ATOM 793 C CA . ARG A 1 103 ? -10.989 6.742 -3.910 1.00 87.06 103 ARG A CA 1
ATOM 794 C C . ARG A 1 103 ? -9.880 6.168 -3.057 1.00 87.06 103 ARG A C 1
ATOM 796 O O . ARG A 1 103 ? -9.318 5.120 -3.357 1.00 87.06 103 ARG A O 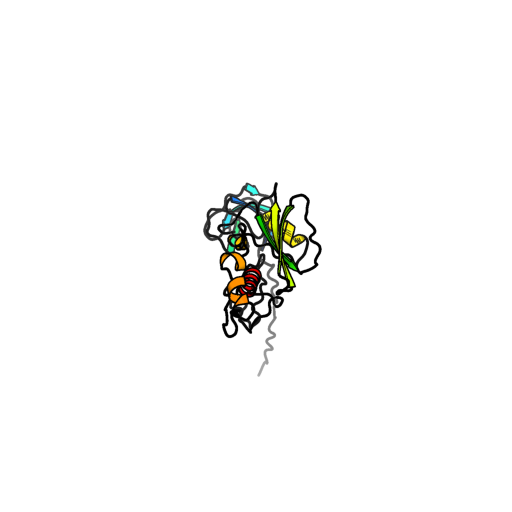1
ATOM 803 N N . VAL A 1 104 ? -9.600 6.845 -1.955 1.00 86.56 104 VAL A N 1
ATOM 804 C CA . VAL A 1 104 ? -8.654 6.378 -0.944 1.00 86.56 104 VAL A CA 1
ATOM 805 C C . VAL A 1 104 ? -9.179 6.700 0.446 1.00 86.56 104 VAL A C 1
ATOM 807 O O . VAL A 1 104 ? -9.765 7.763 0.666 1.00 86.56 104 VAL A O 1
ATOM 810 N N . LEU A 1 105 ? -8.983 5.771 1.382 1.00 82.31 105 LEU A N 1
ATOM 811 C CA . LEU A 1 105 ? -9.218 6.022 2.793 1.00 82.31 105 LEU A CA 1
ATOM 812 C C . LEU A 1 105 ? -7.927 6.512 3.435 1.00 82.31 105 LEU A C 1
ATOM 814 O O . LEU A 1 105 ? -6.883 5.882 3.317 1.00 82.31 105 LEU A O 1
ATOM 818 N N . LEU A 1 106 ? -8.001 7.630 4.135 1.00 84.56 106 LEU A N 1
ATOM 819 C CA . LEU A 1 106 ? -6.903 8.185 4.899 1.00 84.56 106 LEU A CA 1
ATOM 820 C C . LEU A 1 106 ? -7.242 8.125 6.388 1.00 84.56 106 LEU A C 1
ATOM 822 O O . LEU A 1 106 ? -8.283 8.623 6.822 1.00 84.56 106 LEU A O 1
ATOM 826 N N . ARG A 1 107 ? -6.337 7.557 7.186 1.00 78.38 107 ARG A N 1
ATOM 827 C CA . ARG A 1 107 ? -6.391 7.666 8.648 1.00 78.38 107 ARG A CA 1
ATOM 828 C C . ARG A 1 107 ? -5.678 8.940 9.098 1.00 78.38 107 ARG A C 1
ATOM 830 O O . ARG A 1 107 ? -4.518 9.142 8.751 1.00 78.38 107 ARG A O 1
ATOM 837 N N . LEU A 1 108 ? -6.346 9.760 9.906 1.00 80.31 108 LEU A N 1
ATOM 838 C CA . LEU A 1 108 ? -5.821 11.042 10.382 1.00 80.31 108 LEU A CA 1
ATOM 839 C C . LEU A 1 108 ? -6.009 11.185 11.901 1.00 80.31 108 LEU A C 1
ATOM 841 O O . LEU A 1 108 ? -7.128 11.003 12.367 1.00 80.31 108 LEU A O 1
ATOM 845 N N . PRO A 1 109 ? -4.991 11.546 12.696 1.00 80.69 109 PRO A N 1
ATOM 846 C CA . PRO A 1 109 ? -5.171 11.908 14.102 1.00 80.69 109 PRO A CA 1
ATOM 847 C C . PRO A 1 109 ? -6.284 12.942 14.338 1.00 80.69 109 PRO A C 1
ATOM 849 O O . PRO A 1 109 ? -6.497 13.870 13.550 1.00 80.69 109 PRO A O 1
ATOM 852 N N . LEU A 1 110 ? -7.022 12.787 15.438 1.00 80.06 110 LEU A N 1
ATOM 853 C CA . LEU A 1 110 ? -8.160 13.656 15.736 1.00 80.06 110 LEU A CA 1
ATOM 854 C C . LEU A 1 110 ? -7.698 15.101 15.979 1.00 80.06 110 LEU A C 1
ATOM 856 O O . LEU A 1 110 ? -6.715 15.352 16.670 1.00 80.06 110 LEU A O 1
ATOM 860 N N . GLY A 1 111 ? -8.407 16.064 15.385 1.00 80.19 111 GLY A N 1
ATOM 861 C CA . GLY A 1 111 ? -8.049 17.486 15.451 1.00 80.19 111 GLY A CA 1
ATOM 862 C C . GLY A 1 111 ? -6.901 17.921 14.530 1.00 80.19 111 GLY A C 1
ATOM 863 O O . GLY A 1 111 ? -6.634 19.119 14.443 1.00 80.19 111 GLY A O 1
ATOM 864 N N . GLN A 1 112 ? -6.256 17.000 13.806 1.00 81.69 112 GLN A N 1
ATOM 865 C CA . GLN A 1 112 ? -5.261 17.370 12.803 1.00 81.69 112 GLN A CA 1
ATOM 866 C C . GLN A 1 112 ? -5.933 18.030 11.591 1.00 81.69 112 GLN A C 1
ATOM 868 O O . GLN A 1 112 ? -6.986 17.597 11.107 1.00 81.69 112 GLN A O 1
ATOM 873 N N . GLU A 1 113 ? -5.320 19.114 11.118 1.00 83.50 113 GLU A N 1
ATOM 874 C CA . GLU A 1 113 ? -5.745 19.818 9.913 1.00 83.50 113 GLU A CA 1
ATOM 875 C C . GLU A 1 113 ? -5.375 18.985 8.679 1.00 83.50 113 GLU A C 1
ATOM 877 O O . GLU A 1 113 ? -4.226 18.573 8.508 1.00 83.50 113 GLU A O 1
ATOM 882 N N . LEU A 1 114 ? -6.357 18.741 7.814 1.00 85.50 114 LEU A N 1
ATOM 883 C CA . LEU A 1 114 ? -6.163 18.001 6.575 1.00 85.50 114 LEU A CA 1
ATOM 884 C C . LEU A 1 114 ? -5.724 18.961 5.466 1.00 85.50 114 LEU A C 1
ATOM 886 O O . LEU A 1 114 ? -6.471 19.868 5.095 1.00 85.50 114 LEU A O 1
ATOM 890 N N . ARG A 1 115 ? -4.529 18.744 4.910 1.00 86.38 115 ARG A N 1
ATOM 891 C CA . ARG A 1 115 ? -3.992 19.548 3.804 1.00 86.38 115 ARG A CA 1
ATOM 892 C C . ARG A 1 115 ? -3.983 18.720 2.533 1.00 86.38 115 ARG A C 1
ATOM 894 O O . ARG A 1 115 ? -3.167 17.819 2.392 1.00 86.38 115 ARG A O 1
ATOM 901 N N . LEU A 1 116 ? -4.894 19.032 1.616 1.00 88.44 116 LEU A N 1
ATOM 902 C CA . LEU A 1 116 ? -5.046 18.299 0.363 1.00 88.44 116 LEU A CA 1
ATOM 903 C C . LEU A 1 116 ? -4.441 19.072 -0.819 1.00 88.44 116 LEU A C 1
ATOM 905 O O . LEU A 1 116 ? -4.699 20.272 -0.958 1.00 88.44 116 LEU A O 1
ATOM 909 N N . PRO A 1 117 ? -3.669 18.411 -1.699 1.00 88.19 117 PRO A N 1
ATOM 910 C CA . PRO A 1 117 ? -3.306 18.961 -2.998 1.00 88.19 117 PRO A CA 1
ATOM 911 C C . PRO A 1 117 ? -4.545 19.178 -3.875 1.00 88.19 117 PRO A C 1
ATOM 913 O O . PRO A 1 117 ? -5.579 18.554 -3.661 1.00 88.19 117 PRO A O 1
ATOM 916 N N . GLN A 1 118 ? -4.419 19.995 -4.927 1.00 87.25 118 GLN A N 1
ATOM 917 C CA . GLN A 1 118 ? -5.532 20.298 -5.846 1.00 87.25 118 GLN A CA 1
ATOM 918 C C . GLN A 1 118 ? -6.159 19.061 -6.503 1.00 87.25 118 GLN A C 1
ATOM 920 O O . GLN A 1 118 ? -7.333 19.094 -6.851 1.00 87.25 118 GLN A O 1
ATOM 925 N N . ALA A 1 119 ? -5.386 17.985 -6.673 1.00 91.12 119 ALA A N 1
ATOM 926 C CA . ALA A 1 119 ? -5.865 16.741 -7.266 1.00 91.12 119 ALA A CA 1
ATOM 927 C C . ALA A 1 119 ? -6.825 15.955 -6.355 1.00 91.12 119 ALA A C 1
ATOM 929 O O . ALA A 1 119 ? -7.443 15.010 -6.828 1.00 91.12 119 ALA A O 1
ATOM 930 N N . PHE A 1 120 ? -6.956 16.322 -5.074 1.00 93.88 120 PHE A N 1
ATOM 931 C CA . PHE A 1 120 ? -7.736 15.582 -4.084 1.00 93.88 120 PHE A CA 1
ATOM 932 C C . PHE A 1 120 ? -8.953 16.373 -3.618 1.00 93.88 120 PHE A C 1
ATOM 934 O O . PHE A 1 120 ? -8.895 17.578 -3.383 1.00 93.88 120 PHE A O 1
ATOM 941 N N . THR A 1 121 ? -10.055 15.660 -3.420 1.00 94.06 121 THR A N 1
ATOM 942 C CA . THR A 1 121 ? -11.308 16.202 -2.896 1.00 94.06 121 THR A CA 1
ATOM 943 C C . THR A 1 121 ? -11.724 15.411 -1.667 1.00 94.06 121 THR A C 1
ATOM 945 O O . THR A 1 121 ? -11.780 14.184 -1.700 1.00 94.06 121 THR A O 1
ATOM 948 N N . LEU A 1 122 ? -12.055 16.112 -0.583 1.00 92.69 122 LEU A N 1
ATOM 949 C CA . LEU A 1 122 ? -12.667 15.493 0.587 1.00 92.69 122 LEU A CA 1
ATOM 950 C C . LEU A 1 122 ? -14.088 15.034 0.239 1.00 92.69 122 LEU A C 1
ATOM 952 O O . LEU A 1 122 ? -14.940 15.867 -0.066 1.00 92.69 122 LEU A O 1
ATOM 956 N N . LEU A 1 123 ? -14.343 13.727 0.306 1.00 87.19 123 LEU A N 1
ATOM 957 C CA . LEU A 1 123 ? -15.674 13.155 0.081 1.00 87.19 123 LEU A CA 1
ATOM 958 C C . LEU A 1 123 ? -16.427 12.985 1.396 1.00 87.19 123 LEU A C 1
ATOM 960 O O . LEU A 1 123 ? -17.594 13.364 1.502 1.00 87.19 123 LEU A O 1
ATOM 964 N N . ARG A 1 124 ? -15.753 12.426 2.405 1.00 85.19 124 ARG A N 1
ATOM 965 C CA . ARG A 1 124 ? -16.347 12.117 3.707 1.00 85.19 124 ARG A CA 1
ATOM 966 C C . ARG A 1 124 ? -15.298 12.180 4.811 1.00 85.19 124 ARG A C 1
ATOM 968 O O . ARG A 1 124 ? -14.125 11.899 4.585 1.00 85.19 124 ARG A O 1
ATOM 975 N N . ARG A 1 125 ? -15.733 12.539 6.018 1.00 86.31 125 ARG A N 1
ATOM 976 C CA . ARG A 1 125 ? -14.931 12.474 7.240 1.00 86.31 125 ARG A CA 1
ATOM 977 C C . ARG A 1 125 ? -15.785 11.936 8.379 1.00 86.31 125 ARG A C 1
ATOM 979 O O . ARG A 1 125 ? -16.835 12.506 8.663 1.00 86.31 125 ARG A O 1
ATOM 986 N N . ASP A 1 126 ? -15.297 10.898 9.044 1.00 78.69 126 ASP A N 1
ATOM 987 C CA . ASP A 1 126 ? -15.901 10.318 10.240 1.00 78.69 126 ASP A CA 1
ATOM 988 C C . ASP A 1 126 ? -14.903 10.407 11.402 1.00 78.69 126 ASP A C 1
ATOM 990 O O . ASP A 1 126 ? -13.868 9.740 11.408 1.00 78.69 126 ASP A O 1
ATOM 994 N N . ASP A 1 127 ? -15.203 11.245 12.394 1.00 83.06 127 ASP A N 1
ATOM 995 C CA . ASP A 1 127 ? -14.377 11.369 13.595 1.00 83.06 127 ASP A CA 1
ATOM 996 C C . ASP A 1 127 ? -14.680 10.211 14.561 1.00 83.06 127 ASP A C 1
ATOM 998 O O . ASP A 1 127 ? -15.771 10.117 15.132 1.00 83.06 127 ASP A O 1
ATOM 1002 N N . LEU A 1 128 ? -13.696 9.343 14.801 1.00 69.75 128 LEU A N 1
ATOM 1003 C CA . LEU A 1 128 ? -13.797 8.239 15.753 1.00 69.75 128 LEU A CA 1
ATOM 1004 C C . LEU A 1 128 ? -13.215 8.674 17.101 1.00 69.75 128 LEU A C 1
ATOM 1006 O O . LEU A 1 128 ? -12.149 8.226 17.515 1.00 69.75 128 LEU A O 1
ATOM 1010 N N . ALA A 1 129 ? -13.948 9.539 17.811 1.00 70.94 129 ALA A N 1
ATOM 1011 C CA . ALA A 1 129 ? -13.532 10.123 19.097 1.00 70.94 129 ALA A CA 1
ATOM 1012 C C . ALA A 1 129 ? -13.105 9.096 20.160 1.00 70.94 129 ALA A C 1
ATOM 1014 O O . ALA A 1 129 ? -12.263 9.393 20.995 1.00 70.94 129 ALA A O 1
ATOM 1015 N N . GLY A 1 130 ? -13.652 7.877 20.126 1.00 60.66 130 GLY A N 1
ATOM 1016 C CA . GLY A 1 130 ? -13.241 6.797 21.030 1.00 60.66 130 GLY A CA 1
ATOM 1017 C C . GLY A 1 130 ? -11.888 6.151 20.700 1.00 60.66 130 GLY A C 1
ATOM 1018 O O . GLY A 1 130 ? -11.450 5.288 21.456 1.00 60.66 130 GLY A O 1
ATOM 1019 N N . CYS A 1 131 ? -11.267 6.523 19.578 1.00 59.16 131 CYS A N 1
ATOM 1020 C CA . CYS A 1 131 ? -10.019 5.956 19.068 1.00 59.16 131 CYS A CA 1
ATOM 1021 C C . CYS A 1 131 ? -8.946 7.022 18.765 1.00 59.16 131 CYS A C 1
ATOM 1023 O O . CYS A 1 131 ? -7.904 6.673 18.221 1.00 59.16 131 CYS A O 1
ATOM 1025 N N . ASP A 1 132 ? -9.188 8.302 19.071 1.00 74.50 132 ASP A N 1
ATOM 1026 C CA . ASP A 1 132 ? -8.270 9.426 18.812 1.00 74.50 132 ASP A CA 1
ATOM 1027 C C . ASP A 1 132 ? -7.804 9.583 17.342 1.00 74.50 132 ASP A C 1
ATOM 1029 O O . ASP A 1 132 ? -6.763 10.180 17.055 1.00 74.50 132 ASP A O 1
ATOM 1033 N N . PHE A 1 133 ? -8.607 9.126 16.373 1.00 77.31 133 PHE A N 1
ATOM 1034 C CA . PHE A 1 133 ? -8.411 9.423 14.949 1.00 77.31 133 PHE A CA 1
ATOM 1035 C C . PHE A 1 133 ? -9.731 9.626 14.187 1.00 77.31 133 PHE A C 1
ATOM 1037 O O . PHE A 1 133 ? -10.815 9.305 14.667 1.00 77.31 133 PHE A O 1
ATOM 1044 N N . ALA A 1 134 ? -9.631 10.172 12.982 1.00 81.44 134 ALA A N 1
ATOM 1045 C CA . ALA A 1 134 ? -10.682 10.295 11.990 1.00 81.44 134 ALA A CA 1
ATOM 1046 C C . ALA A 1 134 ? -10.364 9.417 10.774 1.00 81.44 134 ALA A C 1
ATOM 1048 O O . ALA A 1 134 ? -9.200 9.252 10.392 1.00 81.44 134 ALA A O 1
ATOM 1049 N N . LEU A 1 135 ? -11.411 8.877 10.161 1.00 80.38 135 LEU A N 1
ATOM 1050 C CA . LEU A 1 135 ? -11.356 8.255 8.846 1.00 80.38 135 LEU A CA 1
ATOM 1051 C C . LEU A 1 135 ? -11.794 9.282 7.807 1.00 80.38 135 LEU A C 1
ATOM 1053 O O . LEU A 1 135 ? -12.839 9.917 7.946 1.00 80.38 135 LEU A O 1
ATOM 1057 N N . VAL A 1 136 ? -10.970 9.476 6.785 1.00 86.00 136 VAL A N 1
ATOM 1058 C CA . VAL A 1 136 ? -11.153 10.503 5.764 1.00 86.00 136 VAL A CA 1
ATOM 1059 C C . VAL A 1 136 ? -11.203 9.827 4.402 1.00 86.00 136 VAL A C 1
ATOM 1061 O O . VAL A 1 136 ? -10.204 9.299 3.930 1.00 86.00 136 VAL A O 1
ATOM 1064 N N . GLU A 1 137 ? -12.362 9.846 3.755 1.00 87.56 137 GLU A N 1
ATOM 1065 C CA . GLU A 1 137 ? -12.510 9.367 2.384 1.00 87.56 137 GLU A CA 1
ATOM 1066 C C . GLU A 1 137 ? -12.194 10.505 1.417 1.00 87.56 137 GLU A C 1
ATOM 1068 O O . GLU A 1 137 ? -12.802 11.583 1.467 1.00 87.56 137 GLU A O 1
ATOM 1073 N N . LEU A 1 138 ? -11.243 10.255 0.525 1.00 90.56 138 LEU A N 1
ATOM 1074 C CA . LEU A 1 138 ? -10.801 11.200 -0.486 1.00 90.56 138 LEU A CA 1
ATOM 1075 C C . LEU A 1 138 ? -11.102 10.645 -1.872 1.00 90.56 138 LEU A C 1
ATOM 1077 O O . LEU A 1 138 ? -10.861 9.472 -2.146 1.00 90.56 138 LEU A O 1
ATOM 1081 N N . GLY A 1 139 ? -11.591 11.511 -2.748 1.00 91.38 139 GLY A N 1
ATOM 1082 C CA . GLY A 1 139 ? -11.576 11.299 -4.187 1.00 91.38 139 GLY A CA 1
ATOM 1083 C C . GLY A 1 139 ? -10.363 11.995 -4.785 1.00 91.38 139 GLY A C 1
ATOM 1084 O O . GLY A 1 139 ? -9.844 12.950 -4.200 1.00 91.38 139 GLY A O 1
ATOM 1085 N N . TYR A 1 140 ? -9.927 11.549 -5.954 1.00 92.31 140 TYR A N 1
ATOM 1086 C CA . TYR A 1 140 ? -8.880 12.225 -6.712 1.00 92.31 140 TYR A CA 1
ATOM 1087 C C . TYR A 1 140 ? -9.106 12.092 -8.216 1.00 92.31 140 TYR A C 1
ATOM 1089 O O . TYR A 1 140 ? -9.851 11.223 -8.666 1.00 92.31 140 TYR A O 1
ATOM 1097 N N . ASP A 1 141 ? -8.478 12.979 -8.985 1.00 91.69 141 ASP A N 1
ATOM 1098 C CA . ASP A 1 141 ? -8.548 12.982 -10.447 1.00 91.69 141 ASP A CA 1
ATOM 1099 C C . ASP A 1 141 ? -7.185 13.342 -11.061 1.00 91.69 141 ASP A C 1
ATOM 1101 O O . ASP A 1 141 ? -6.340 13.982 -10.429 1.00 91.69 141 ASP A O 1
ATOM 1105 N N . GLY A 1 142 ? -6.964 12.915 -12.305 1.00 89.56 142 GLY A N 1
ATOM 1106 C CA . GLY A 1 142 ? -5.751 13.199 -13.073 1.00 89.56 142 GLY A CA 1
ATOM 1107 C C . GLY A 1 142 ? -4.498 12.437 -12.624 1.00 89.56 142 GLY A C 1
ATOM 1108 O O . GLY A 1 142 ? -3.401 12.770 -13.075 1.00 89.56 142 GLY A O 1
ATOM 1109 N N . LEU A 1 143 ? -4.642 11.433 -11.754 1.00 91.56 143 LEU A N 1
ATOM 1110 C CA . LEU A 1 143 ? -3.554 10.606 -11.228 1.00 91.56 143 LEU A CA 1
ATOM 1111 C C . LEU A 1 143 ? -3.929 9.122 -11.269 1.00 91.56 143 LEU A C 1
ATOM 1113 O O . LEU A 1 143 ? -5.068 8.761 -10.982 1.00 91.56 143 LEU A O 1
ATOM 1117 N N . ASP A 1 144 ? -2.942 8.272 -11.552 1.00 94.81 144 ASP A N 1
ATOM 1118 C CA . ASP A 1 144 ? -3.010 6.840 -11.240 1.00 94.81 144 ASP A CA 1
ATOM 1119 C C . ASP A 1 144 ? -3.082 6.649 -9.710 1.00 94.81 144 ASP A C 1
ATOM 1121 O O . ASP A 1 144 ? -2.469 7.427 -8.965 1.00 94.81 144 ASP A O 1
ATOM 1125 N N . LEU A 1 145 ? -3.772 5.606 -9.229 1.00 92.06 145 LEU A N 1
ATOM 1126 C CA . LEU A 1 145 ? -3.974 5.350 -7.796 1.00 92.06 145 LEU A CA 1
ATOM 1127 C C . LEU A 1 145 ? -2.637 5.249 -7.065 1.00 92.06 145 LEU A C 1
ATOM 1129 O O . LEU A 1 145 ? -2.445 5.923 -6.056 1.00 92.06 145 LEU A O 1
ATOM 1133 N N . GLY A 1 146 ? -1.677 4.488 -7.598 1.00 92.38 146 GLY A N 1
ATOM 1134 C CA . GLY A 1 146 ? -0.348 4.381 -6.995 1.00 92.38 146 GLY A CA 1
ATOM 1135 C C . GLY A 1 146 ? 0.328 5.738 -6.771 1.00 92.38 146 GLY A C 1
ATOM 1136 O O . GLY A 1 146 ? 0.912 5.984 -5.718 1.00 92.38 146 GLY A O 1
ATOM 1137 N N . ARG A 1 147 ? 0.193 6.671 -7.724 1.00 94.19 147 ARG A N 1
ATOM 1138 C CA . ARG A 1 147 ? 0.749 8.032 -7.602 1.00 94.19 147 ARG A CA 1
ATOM 1139 C C . ARG A 1 147 ? -0.028 8.888 -6.612 1.00 94.19 147 ARG A C 1
ATOM 1141 O O . ARG A 1 147 ? 0.583 9.694 -5.913 1.00 94.19 147 ARG A O 1
ATOM 1148 N N . ALA A 1 148 ? -1.346 8.722 -6.553 1.00 92.94 148 ALA A N 1
ATOM 1149 C CA . ALA A 1 148 ? -2.177 9.405 -5.574 1.00 92.94 148 ALA A CA 1
ATOM 1150 C C . ALA A 1 148 ? -1.790 9.001 -4.138 1.00 92.94 148 ALA A C 1
ATOM 1152 O O . ALA A 1 148 ? -1.651 9.868 -3.275 1.00 92.94 148 ALA A O 1
ATOM 1153 N N . LEU A 1 149 ? -1.530 7.711 -3.900 1.00 90.56 149 LEU A N 1
ATOM 1154 C CA . LEU A 1 149 ? -1.063 7.198 -2.607 1.00 90.56 149 LEU A CA 1
ATOM 1155 C C . LEU A 1 149 ? 0.282 7.808 -2.202 1.00 90.56 149 LEU A C 1
ATOM 1157 O O . LEU A 1 149 ? 0.385 8.383 -1.122 1.00 90.56 149 LEU A O 1
ATOM 1161 N N . GLU A 1 150 ? 1.277 7.765 -3.093 1.00 90.94 150 GLU A N 1
ATOM 1162 C CA . GLU A 1 150 ? 2.591 8.381 -2.852 1.00 90.94 150 GLU A CA 1
ATOM 1163 C C . GLU A 1 150 ? 2.479 9.872 -2.533 1.00 90.94 150 GLU A C 1
ATOM 1165 O O . GLU A 1 150 ? 3.134 10.380 -1.626 1.00 90.94 150 GLU A O 1
ATOM 1170 N N . GLN A 1 151 ? 1.635 10.593 -3.277 1.00 91.38 151 GLN A N 1
ATOM 1171 C CA . GLN A 1 151 ? 1.460 12.019 -3.059 1.00 91.38 151 GLN A CA 1
ATOM 1172 C C . GLN A 1 151 ? 0.838 12.310 -1.692 1.00 91.38 151 GLN A C 1
ATOM 1174 O O . GLN A 1 151 ? 1.243 13.286 -1.071 1.00 91.38 151 GLN A O 1
ATOM 1179 N N . LEU A 1 152 ? -0.113 11.498 -1.220 1.00 88.19 152 LEU A N 1
ATOM 1180 C CA . LEU A 1 152 ? -0.701 11.659 0.111 1.00 88.19 152 LEU A CA 1
ATOM 1181 C C . LEU A 1 152 ? 0.306 11.355 1.221 1.00 88.19 152 LEU A C 1
ATOM 1183 O O . LEU A 1 152 ? 0.452 12.157 2.139 1.00 88.19 152 LEU A O 1
ATOM 1187 N N . GLU A 1 153 ? 1.019 10.236 1.124 1.00 85.00 153 GLU A N 1
ATOM 1188 C CA . GLU A 1 153 ? 1.975 9.794 2.152 1.00 85.00 153 GLU A CA 1
ATOM 1189 C C . GLU A 1 153 ? 3.217 10.699 2.217 1.00 85.00 153 GLU A C 1
ATOM 1191 O O . GLU A 1 153 ? 3.830 10.855 3.272 1.00 85.00 153 GLU A O 1
ATOM 1196 N N . ALA A 1 154 ? 3.553 11.385 1.120 1.00 88.38 154 ALA A N 1
ATOM 1197 C CA . ALA A 1 154 ? 4.604 12.398 1.098 1.00 88.38 154 ALA A CA 1
ATOM 1198 C C . ALA A 1 154 ? 4.224 13.718 1.799 1.00 88.38 154 ALA A C 1
ATOM 1200 O O . ALA A 1 154 ? 5.117 14.509 2.113 1.00 88.38 154 ALA A O 1
ATOM 1201 N N . LEU A 1 155 ? 2.932 13.998 2.022 1.00 86.06 155 LEU A N 1
ATOM 1202 C CA . LEU A 1 155 ? 2.496 15.229 2.703 1.00 86.06 155 LEU A CA 1
ATOM 1203 C C . LEU A 1 155 ? 2.759 15.171 4.202 1.00 86.06 155 LEU A C 1
ATOM 1205 O O . LEU A 1 155 ? 3.090 16.191 4.809 1.00 86.06 155 LEU A O 1
ATOM 1209 N N . ASP A 1 156 ? 2.579 13.992 4.788 1.00 78.50 156 ASP A N 1
ATOM 1210 C CA . ASP A 1 156 ? 2.721 13.757 6.214 1.00 78.50 156 ASP A CA 1
ATOM 1211 C C . ASP A 1 156 ? 2.988 12.268 6.453 1.00 78.50 156 ASP A C 1
ATOM 1213 O O . ASP A 1 156 ? 2.216 11.414 6.028 1.00 78.50 156 ASP A O 1
ATOM 1217 N N . THR A 1 157 ? 4.057 11.943 7.178 1.00 71.62 157 THR A N 1
ATOM 1218 C CA . THR A 1 157 ? 4.439 10.548 7.449 1.00 71.62 157 THR A CA 1
ATOM 1219 C C . THR A 1 157 ? 3.442 9.811 8.347 1.00 71.62 157 THR A C 1
ATOM 1221 O O . THR A 1 157 ? 3.552 8.601 8.517 1.00 71.62 157 THR A O 1
ATOM 1224 N N . THR A 1 158 ? 2.492 10.521 8.963 1.00 69.62 158 THR A N 1
ATOM 1225 C CA . THR A 1 158 ? 1.381 9.926 9.723 1.00 69.62 158 THR A CA 1
ATOM 1226 C C . THR A 1 158 ? 0.211 9.504 8.840 1.00 69.62 158 THR A C 1
ATOM 1228 O O . THR A 1 158 ? -0.663 8.766 9.304 1.00 69.62 158 THR A O 1
ATOM 1231 N N . TYR A 1 159 ? 0.172 9.960 7.584 1.00 75.00 159 TYR A N 1
ATOM 1232 C CA . TYR A 1 159 ? -0.881 9.598 6.651 1.00 75.00 159 TYR A CA 1
ATOM 1233 C C . TYR A 1 159 ? -0.688 8.145 6.240 1.00 75.00 159 TYR A C 1
ATOM 1235 O O . TYR A 1 159 ? 0.305 7.783 5.621 1.00 75.00 159 TYR A O 1
ATOM 1243 N N . LYS A 1 160 ? -1.664 7.312 6.600 1.00 72.75 160 LYS A N 1
ATOM 1244 C CA . LYS A 1 160 ? -1.764 5.931 6.130 1.00 72.75 160 LYS A CA 1
ATOM 1245 C C . LYS A 1 160 ? -2.896 5.869 5.122 1.00 72.75 160 LYS A C 1
ATOM 1247 O O . LYS A 1 160 ? -4.068 5.888 5.510 1.00 72.75 160 LYS A O 1
ATOM 1252 N N . ALA A 1 161 ? -2.528 5.921 3.845 1.00 78.19 161 ALA A N 1
ATOM 1253 C CA . ALA A 1 161 ? -3.461 5.902 2.733 1.00 78.19 161 ALA A CA 1
ATOM 1254 C C . ALA A 1 161 ? -3.737 4.447 2.333 1.00 78.19 161 ALA A C 1
ATOM 1256 O O . ALA A 1 161 ? -2.841 3.729 1.883 1.00 78.19 161 ALA A O 1
ATOM 1257 N N . ASP A 1 162 ? -4.984 4.020 2.496 1.00 77.00 162 ASP A N 1
ATOM 1258 C CA . ASP A 1 162 ? -5.421 2.643 2.319 1.00 77.00 162 ASP A CA 1
ATOM 1259 C C . ASP A 1 162 ? -6.634 2.574 1.370 1.00 77.00 162 ASP A C 1
ATO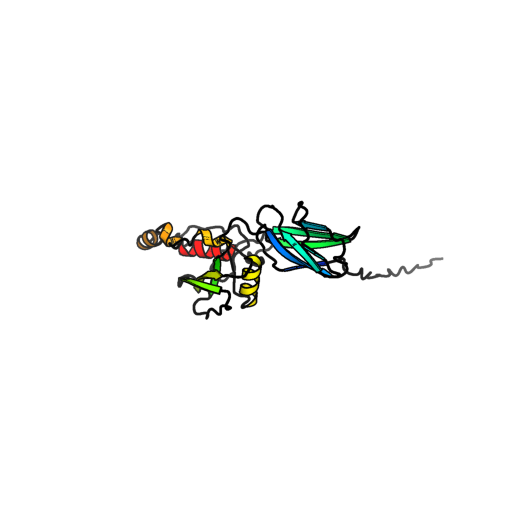M 1261 O O . ASP A 1 162 ? -7.775 2.838 1.761 1.00 77.00 162 ASP A O 1
ATOM 1265 N N . PRO A 1 163 ? -6.424 2.236 0.089 1.00 73.94 163 PRO A N 1
ATOM 1266 C CA . PRO A 1 163 ? -7.522 2.037 -0.851 1.00 73.94 163 PRO A CA 1
ATOM 1267 C C . PRO A 1 163 ? -8.227 0.676 -0.669 1.00 73.94 163 PRO A C 1
ATOM 1269 O O . PRO A 1 163 ? -9.333 0.487 -1.181 1.00 73.94 163 PRO A O 1
ATOM 1272 N N . GLU A 1 164 ? -7.625 -0.276 0.052 1.00 72.50 164 GLU A N 1
ATOM 1273 C CA . GLU A 1 164 ? -8.151 -1.631 0.273 1.00 72.50 164 GLU A CA 1
ATOM 1274 C C . GLU A 1 164 ? -9.195 -1.669 1.404 1.00 72.50 164 GLU A C 1
ATOM 1276 O O . GLU A 1 164 ? -10.129 -2.470 1.348 1.00 72.50 164 GLU A O 1
ATOM 1281 N N . SER A 1 165 ? -9.158 -0.716 2.340 1.00 65.50 165 SER A N 1
ATOM 1282 C CA . SER A 1 165 ? -10.169 -0.573 3.406 1.00 65.50 165 SER A CA 1
ATOM 1283 C C . SER A 1 165 ? -11.495 0.084 2.983 1.00 65.50 165 SER A C 1
ATOM 1285 O O . SER A 1 165 ? -12.467 0.091 3.746 1.00 65.50 165 SER A O 1
ATOM 1287 N N . LEU A 1 166 ? -11.603 0.617 1.760 1.00 57.62 166 LEU A N 1
ATOM 1288 C CA . LEU A 1 166 ? -12.811 1.326 1.294 1.00 57.62 166 LEU A CA 1
ATOM 1289 C C . LEU A 1 166 ? -14.063 0.449 1.159 1.00 57.62 166 LEU A C 1
ATOM 1291 O O . LEU A 1 166 ? -15.182 0.961 1.082 1.00 57.62 166 LEU A O 1
ATOM 1295 N N . TRP A 1 167 ? -13.902 -0.872 1.176 1.00 50.34 167 TRP A N 1
ATOM 1296 C CA . TRP A 1 167 ? -14.998 -1.838 1.080 1.00 50.34 167 TRP A CA 1
ATOM 1297 C C . TRP A 1 167 ? -16.000 -1.734 2.246 1.00 50.34 167 TRP A C 1
ATOM 1299 O O . TRP A 1 167 ? -17.127 -2.211 2.124 1.00 50.34 167 TRP A O 1
ATOM 1309 N N . SER A 1 168 ? -15.621 -1.066 3.345 1.00 47.44 168 SER A N 1
ATOM 1310 C CA . SER A 1 168 ? -16.455 -0.835 4.534 1.00 47.44 168 SER A CA 1
ATOM 1311 C C . SER A 1 168 ? -17.258 0.482 4.507 1.00 47.44 168 SER A C 1
ATOM 1313 O O . SER A 1 168 ? -18.104 0.686 5.369 1.00 47.44 168 SER A O 1
ATOM 1315 N N . LEU A 1 169 ? -17.032 1.388 3.540 1.00 47.19 169 LEU A N 1
ATOM 1316 C CA . LEU A 1 169 ? -17.480 2.794 3.644 1.00 47.19 169 LEU A CA 1
ATOM 1317 C C . LEU A 1 169 ? -18.477 3.262 2.574 1.00 47.19 169 LEU A C 1
ATOM 1319 O O . LEU A 1 169 ? -18.709 4.458 2.424 1.00 47.19 169 LEU A O 1
ATOM 1323 N N . GLY A 1 170 ? -19.143 2.347 1.864 1.00 44.31 170 GLY A N 1
ATOM 1324 C CA . GLY A 1 170 ? -20.175 2.648 0.852 1.00 44.31 170 GLY A CA 1
ATOM 1325 C C . GLY A 1 170 ? -21.476 3.298 1.370 1.00 44.31 170 GLY A C 1
ATOM 1326 O O . GLY A 1 170 ? -22.550 2.991 0.859 1.00 44.31 170 GLY A O 1
ATOM 1327 N N . GLY A 1 171 ? -21.404 4.167 2.382 1.00 42.62 171 GLY A N 1
ATOM 1328 C CA . GLY A 1 171 ? -22.500 4.988 2.902 1.00 42.62 171 GLY A CA 1
ATOM 1329 C C . GLY A 1 171 ? -22.794 4.780 4.389 1.00 42.62 171 GLY A C 1
ATOM 1330 O O . GLY A 1 171 ? -23.233 5.717 5.048 1.00 42.62 171 GLY A O 1
ATOM 1331 N N . LEU A 1 172 ? -22.473 3.612 4.943 1.00 48.72 172 LEU A N 1
ATOM 1332 C CA . LEU A 1 172 ? -22.684 3.251 6.350 1.00 48.72 172 LEU A CA 1
ATOM 1333 C C . LEU A 1 172 ? -21.325 2.918 6.968 1.00 48.72 172 LEU A C 1
ATOM 1335 O O . LEU A 1 172 ? -20.559 2.200 6.332 1.00 48.72 172 LEU A O 1
ATOM 1339 N N . SER A 1 173 ? -21.017 3.415 8.171 1.00 57.22 173 SER A N 1
ATOM 1340 C CA . SER A 1 173 ? -19.796 2.973 8.867 1.00 57.22 173 SER A CA 1
ATOM 1341 C C . SER A 1 173 ? -19.881 1.468 9.149 1.00 57.22 173 SER A C 1
ATOM 1343 O O . SER A 1 173 ? -20.985 0.925 9.268 1.00 57.22 173 SER A O 1
ATOM 1345 N N . GLY A 1 174 ? -18.748 0.772 9.286 1.00 62.12 174 GLY A N 1
ATOM 1346 C CA . GLY A 1 174 ? -18.748 -0.666 9.584 1.00 62.12 174 GLY A CA 1
ATOM 1347 C C . GLY A 1 174 ? -19.585 -0.995 10.828 1.00 62.12 174 GLY A C 1
ATOM 1348 O O . GLY A 1 174 ? -20.396 -1.925 10.811 1.00 62.12 174 GLY A O 1
ATOM 1349 N N . GLY A 1 175 ? -19.480 -0.165 11.874 1.00 63.84 175 GLY A N 1
ATOM 1350 C CA . GLY A 1 175 ? -20.305 -0.251 13.076 1.00 63.84 175 GLY A CA 1
ATOM 1351 C C . GLY A 1 175 ? -21.794 0.001 12.825 1.00 63.84 175 GLY A C 1
ATOM 1352 O O . GLY A 1 175 ? -22.642 -0.670 13.417 1.00 63.84 175 GLY A O 1
ATOM 1353 N N . GLU A 1 176 ? -22.149 0.923 11.936 1.00 63.25 176 GLU A N 1
ATOM 1354 C CA . GLU A 1 176 ? -23.539 1.188 11.562 1.00 63.25 176 GLU A CA 1
ATOM 1355 C C . GLU A 1 176 ? -24.142 0.040 10.740 1.00 63.25 176 GLU A C 1
ATOM 1357 O O . GLU A 1 176 ? -25.241 -0.432 11.053 1.00 63.25 176 GLU A O 1
ATOM 1362 N N . ALA A 1 177 ? -23.394 -0.479 9.763 1.00 64.25 177 ALA A N 1
ATOM 1363 C CA . ALA A 1 177 ? -23.802 -1.591 8.909 1.00 64.25 177 ALA A CA 1
ATOM 1364 C C . ALA A 1 177 ? -24.135 -2.848 9.730 1.00 64.25 177 ALA A C 1
ATOM 1366 O O . ALA A 1 177 ? -25.147 -3.510 9.483 1.00 64.25 177 ALA A O 1
ATOM 1367 N N . VAL A 1 178 ? -23.337 -3.136 10.766 1.00 75.25 178 VAL A N 1
ATOM 1368 C CA . VAL A 1 178 ? -23.571 -4.274 11.675 1.00 75.25 178 VAL A CA 1
ATOM 1369 C C . VAL A 1 178 ? -24.427 -3.919 12.896 1.00 75.25 178 VAL A C 1
ATOM 1371 O O . VAL A 1 178 ? -24.655 -4.764 13.763 1.00 75.25 178 VAL A O 1
ATOM 1374 N N . LYS A 1 179 ? -24.932 -2.681 12.985 1.00 73.12 179 LYS A N 1
ATOM 1375 C CA . LYS A 1 179 ? -25.706 -2.159 14.127 1.00 73.12 179 LYS A CA 1
ATOM 1376 C C . LYS A 1 179 ? -24.979 -2.305 15.472 1.00 73.12 179 LYS A C 1
ATOM 1378 O O . LYS A 1 179 ? -25.632 -2.482 16.507 1.00 73.12 179 LYS A O 1
ATOM 1383 N N . ALA A 1 180 ? -23.653 -2.175 15.484 1.00 80.75 180 ALA A N 1
ATOM 1384 C CA . ALA A 1 180 ? -22.812 -2.220 16.681 1.00 80.75 180 ALA A CA 1
ATOM 1385 C C . ALA A 1 180 ? -23.334 -1.266 17.765 1.00 80.75 180 ALA A C 1
ATOM 1387 O O . ALA A 1 180 ? -23.511 -1.668 18.912 1.00 80.75 180 ALA A O 1
ATOM 1388 N N . TYR A 1 181 ? -23.757 -0.057 17.385 1.00 75.56 181 TYR A N 1
ATOM 1389 C CA . TYR A 1 181 ? -24.318 0.923 18.319 1.00 75.56 181 TYR A CA 1
ATOM 1390 C C . TYR A 1 181 ? -25.566 0.413 19.063 1.00 75.56 181 TYR A C 1
ATOM 1392 O O . TYR A 1 181 ? -25.780 0.701 20.242 1.00 75.56 181 TYR A O 1
ATOM 1400 N N . ALA A 1 182 ? -26.412 -0.383 18.401 1.00 80.00 182 ALA A N 1
ATOM 1401 C CA . ALA A 1 182 ? -27.569 -0.993 19.051 1.00 80.00 182 ALA A CA 1
ATOM 1402 C C . ALA A 1 182 ? -27.156 -2.073 20.064 1.00 80.00 182 ALA A C 1
ATOM 1404 O O . ALA A 1 182 ? -27.833 -2.232 21.082 1.00 80.00 182 ALA A O 1
ATOM 1405 N N . ALA A 1 183 ? -26.056 -2.788 19.809 1.00 88.25 183 ALA A N 1
ATOM 1406 C CA . ALA A 1 183 ? -25.462 -3.736 20.747 1.00 88.25 183 ALA A CA 1
ATOM 1407 C C . ALA A 1 183 ? -24.806 -3.012 21.937 1.00 88.25 183 ALA A C 1
ATOM 1409 O O . ALA A 1 183 ? -25.050 -3.384 23.088 1.00 88.25 183 ALA A O 1
ATOM 1410 N N . HIS A 1 184 ? -24.085 -1.916 21.685 1.00 89.62 184 HIS A N 1
ATOM 1411 C CA . HIS A 1 184 ? -23.474 -1.077 22.721 1.00 89.62 184 HIS A CA 1
ATOM 1412 C C . HIS A 1 184 ? -24.522 -0.511 23.681 1.00 89.62 184 HIS A C 1
ATOM 1414 O O . HIS A 1 184 ? -24.359 -0.623 24.893 1.00 89.62 184 HIS A O 1
ATOM 1420 N N . ARG A 1 185 ? -25.662 -0.015 23.168 1.00 87.00 185 ARG A N 1
ATOM 1421 C CA . ARG A 1 185 ? -26.801 0.445 23.997 1.00 87.00 185 ARG A CA 1
ATOM 1422 C C . ARG A 1 185 ? -27.397 -0.645 24.894 1.00 87.00 185 ARG A C 1
ATOM 1424 O O . ARG A 1 185 ? -28.130 -0.335 25.827 1.00 87.00 185 ARG A O 1
ATOM 1431 N N . ARG A 1 186 ? -27.105 -1.917 24.614 1.00 93.81 186 ARG A N 1
ATOM 1432 C CA . ARG A 1 186 ? -27.487 -3.082 25.429 1.00 93.81 186 ARG A CA 1
ATOM 1433 C C . ARG A 1 186 ? -26.328 -3.596 26.295 1.00 93.81 186 ARG A C 1
ATOM 1435 O O . ARG A 1 186 ? -26.395 -4.719 26.790 1.00 93.81 186 ARG A O 1
ATOM 1442 N N . GLY A 1 187 ? -25.256 -2.816 26.434 1.00 92.06 187 GLY A N 1
ATOM 1443 C CA . GLY A 1 187 ? -24.062 -3.165 27.204 1.00 92.06 187 GLY A CA 1
ATOM 1444 C C . GLY A 1 187 ? -23.175 -4.226 26.549 1.00 92.06 187 GLY A C 1
ATOM 1445 O O . GLY A 1 187 ? -22.358 -4.837 27.228 1.00 92.06 187 GLY A O 1
ATOM 1446 N N . ARG A 1 188 ? -23.336 -4.505 25.248 1.00 93.44 188 ARG A N 1
ATOM 1447 C CA . ARG A 1 188 ? -22.519 -5.492 24.526 1.00 93.44 188 ARG A CA 1
ATOM 1448 C C . ARG A 1 188 ? -21.417 -4.777 23.763 1.00 93.44 188 ARG A C 1
ATOM 1450 O O . ARG A 1 188 ? -21.650 -4.319 22.655 1.00 93.44 188 ARG A O 1
ATOM 1457 N N . THR A 1 189 ? -20.241 -4.675 24.370 1.00 92.19 189 THR A N 1
ATOM 1458 C CA . THR A 1 189 ? -19.086 -3.937 23.826 1.00 92.19 189 THR A CA 1
ATOM 1459 C C . THR A 1 189 ? -17.950 -4.840 23.356 1.00 92.19 189 THR A C 1
ATOM 1461 O O . THR A 1 189 ? -16.962 -4.335 22.849 1.00 92.19 189 THR A O 1
ATOM 1464 N N . GLY A 1 190 ? -18.059 -6.159 23.537 1.00 92.94 190 GLY A N 1
ATOM 1465 C CA . GLY A 1 190 ? -16.940 -7.088 23.335 1.00 92.94 190 GLY A CA 1
ATOM 1466 C C . GLY A 1 190 ? -16.102 -7.333 24.592 1.00 92.94 190 GLY A C 1
ATOM 1467 O O . GLY A 1 190 ? -15.107 -8.037 24.517 1.00 92.94 190 GLY A O 1
ATOM 1468 N N . GLN A 1 191 ? -16.517 -6.818 25.757 1.00 94.06 191 GLN A N 1
ATOM 1469 C CA . GLN A 1 191 ? -15.810 -7.043 27.020 1.00 94.06 191 GLN A CA 1
ATOM 1470 C C . GLN A 1 191 ? -15.506 -8.527 27.275 1.00 94.06 191 GLN A C 1
ATOM 1472 O O . GLN A 1 191 ? -16.408 -9.367 27.289 1.00 94.06 191 GLN A O 1
ATOM 1477 N N . GLY A 1 192 ? -14.227 -8.827 27.512 1.00 93.69 192 GLY A N 1
ATOM 1478 C CA . GLY A 1 192 ? -13.735 -10.183 27.771 1.00 93.69 192 GLY A CA 1
ATOM 1479 C C . GLY A 1 192 ? -13.489 -11.025 26.515 1.00 93.69 192 GLY A C 1
ATOM 1480 O O . GLY A 1 192 ? -13.048 -12.167 26.635 1.00 93.69 192 GLY A O 1
ATOM 1481 N N . VAL A 1 193 ? -13.743 -10.481 25.324 1.00 94.69 193 VAL A N 1
ATOM 1482 C CA . VAL A 1 193 ? -13.356 -11.078 24.043 1.00 94.69 193 VAL A CA 1
ATOM 1483 C C . VAL A 1 193 ? -11.983 -10.546 23.666 1.00 94.69 193 VAL A C 1
ATOM 1485 O O . VAL A 1 193 ? -11.710 -9.376 23.864 1.00 94.69 193 VAL A O 1
ATOM 1488 N N . LYS A 1 194 ? -11.126 -11.401 23.110 1.00 94.00 194 LYS A N 1
ATOM 1489 C CA . LYS A 1 194 ? -9.864 -10.983 22.497 1.00 94.00 194 LYS A CA 1
ATOM 1490 C C . LYS A 1 194 ? -9.986 -11.161 20.994 1.00 94.00 194 LYS A C 1
ATOM 1492 O O . LYS A 1 194 ? -10.417 -12.226 20.550 1.00 94.00 194 LYS A O 1
ATOM 1497 N N . VAL A 1 195 ? -9.595 -10.151 20.228 1.00 93.06 195 VAL A N 1
ATOM 1498 C CA . VAL A 1 195 ? -9.559 -10.213 18.764 1.00 93.06 195 VAL A CA 1
ATOM 1499 C C . VAL A 1 195 ? -8.103 -10.163 18.326 1.00 93.06 195 VAL A C 1
ATOM 1501 O O . VAL A 1 195 ? -7.390 -9.223 18.660 1.00 93.06 195 VAL A O 1
ATOM 1504 N N . ALA A 1 196 ? -7.656 -11.190 17.607 1.00 93.88 196 ALA A N 1
ATOM 1505 C CA . ALA A 1 196 ? -6.343 -11.192 16.978 1.00 93.88 196 ALA A CA 1
ATOM 1506 C C . ALA A 1 196 ? -6.469 -10.607 15.568 1.00 93.88 196 ALA A C 1
ATOM 1508 O O . ALA A 1 196 ? -7.251 -11.115 14.763 1.00 93.88 196 ALA A O 1
ATOM 1509 N N . VAL A 1 197 ? -5.705 -9.554 15.282 1.00 92.81 197 VAL A N 1
ATOM 1510 C CA . VAL A 1 197 ? -5.567 -8.990 13.935 1.00 92.81 197 VAL A CA 1
ATOM 1511 C C . VAL A 1 197 ? -4.313 -9.599 13.314 1.00 92.81 197 VAL A C 1
ATOM 1513 O O . VAL A 1 197 ? -3.216 -9.422 13.832 1.00 92.81 197 VAL A O 1
ATOM 1516 N N . LEU A 1 198 ? -4.499 -10.376 12.248 1.00 94.31 198 LEU A N 1
ATOM 1517 C CA . LEU A 1 198 ? -3.437 -11.041 11.490 1.00 94.31 198 LEU A CA 1
ATOM 1518 C C . LEU A 1 198 ? -3.319 -10.319 10.149 1.00 94.31 198 LEU A C 1
ATOM 1520 O O . LEU A 1 198 ? -4.042 -10.645 9.210 1.00 94.31 198 LEU A O 1
ATOM 1524 N N . ASP A 1 199 ? -2.479 -9.294 10.106 1.00 92.56 199 ASP A N 1
ATOM 1525 C CA . ASP A 1 199 ? -2.402 -8.347 8.992 1.00 92.56 199 ASP A CA 1
ATOM 1526 C C . ASP A 1 199 ? -0.974 -7.772 8.897 1.00 92.56 199 ASP A C 1
ATOM 1528 O O . ASP A 1 199 ? -0.036 -8.407 9.376 1.00 92.56 199 ASP A O 1
ATOM 1532 N N . THR A 1 200 ? -0.785 -6.582 8.326 1.00 91.19 200 THR A N 1
ATOM 1533 C CA . THR A 1 200 ? 0.519 -5.901 8.218 1.00 91.19 200 THR A CA 1
ATOM 1534 C C . THR A 1 200 ? 1.080 -5.357 9.540 1.00 91.19 200 THR A C 1
ATOM 1536 O O . THR A 1 200 ? 2.102 -4.684 9.528 1.00 91.19 200 THR A O 1
ATOM 1539 N N . GLY A 1 201 ? 0.424 -5.636 10.669 1.00 92.12 201 GLY A N 1
ATOM 1540 C CA . GLY A 1 201 ? 0.751 -5.110 11.996 1.00 92.12 201 GLY A CA 1
ATOM 1541 C C . GLY A 1 201 ? -0.295 -4.117 12.511 1.00 92.12 201 GLY A C 1
ATOM 1542 O O . GLY A 1 201 ? -1.277 -3.808 11.837 1.00 92.12 201 GLY A O 1
ATOM 1543 N N . VAL A 1 202 ? -0.108 -3.616 13.732 1.00 91.25 202 VAL A N 1
ATOM 1544 C CA . VAL A 1 202 ? -0.967 -2.609 14.370 1.00 91.25 202 VAL A CA 1
ATOM 1545 C C . VAL A 1 202 ? -0.103 -1.604 15.128 1.00 91.25 202 VAL A C 1
ATOM 1547 O O . VAL A 1 202 ? 0.604 -1.951 16.074 1.00 91.25 202 VAL A O 1
ATOM 1550 N N . ASP A 1 203 ? -0.198 -0.325 14.770 1.00 88.94 203 ASP A N 1
ATOM 1551 C CA . ASP A 1 203 ? 0.518 0.728 15.492 1.00 88.94 203 ASP A CA 1
ATOM 1552 C C . ASP A 1 203 ? 0.030 0.889 16.945 1.00 88.94 203 ASP A C 1
ATOM 1554 O O . ASP A 1 203 ? -1.169 0.782 17.223 1.00 88.94 203 ASP A O 1
ATOM 1558 N N . PRO A 1 204 ? 0.915 1.280 17.886 1.00 85.00 204 PRO A N 1
ATOM 1559 C CA . PRO A 1 204 ? 0.591 1.426 19.312 1.00 85.00 204 PRO A CA 1
ATOM 1560 C C . PRO A 1 204 ? -0.427 2.535 19.629 1.00 85.00 204 PRO A C 1
ATOM 1562 O O . PRO A 1 204 ? -0.859 2.669 20.772 1.00 85.00 204 PRO A O 1
ATOM 1565 N N . VAL A 1 205 ? -0.821 3.330 18.632 1.00 81.00 205 VAL A N 1
ATOM 1566 C CA . VAL A 1 205 ? -1.912 4.309 18.735 1.00 81.00 205 VAL A CA 1
ATOM 1567 C C . VAL A 1 205 ? -3.276 3.645 18.952 1.00 81.00 205 VAL A C 1
ATOM 1569 O O . VAL A 1 205 ? -4.162 4.262 19.536 1.00 81.00 205 VAL A O 1
ATOM 1572 N N . VAL A 1 206 ? -3.454 2.394 18.511 1.00 81.00 206 VAL A N 1
ATOM 1573 C CA . VAL A 1 206 ? -4.624 1.584 18.862 1.00 81.00 206 VAL A CA 1
ATOM 1574 C C . VAL A 1 206 ? -4.276 0.798 20.130 1.00 81.00 206 VAL A C 1
ATOM 1576 O O . VAL A 1 206 ? -3.342 -0.006 20.096 1.00 81.00 206 VAL A O 1
ATOM 1579 N N . PRO A 1 207 ? -4.986 0.996 21.261 1.00 84.31 207 PRO A N 1
ATOM 1580 C CA . PRO A 1 207 ? -4.750 0.211 22.466 1.00 84.31 207 PRO A CA 1
ATOM 1581 C C . PRO A 1 207 ? -4.891 -1.282 22.170 1.00 84.31 207 PRO A C 1
ATOM 1583 O O . PRO A 1 207 ? -5.942 -1.727 21.711 1.00 84.31 207 PRO A O 1
ATOM 1586 N N . GLN A 1 208 ? -3.836 -2.046 22.438 1.00 86.50 208 GLN A N 1
ATOM 1587 C CA . GLN A 1 208 ? -3.748 -3.453 22.065 1.00 86.50 208 GLN A CA 1
ATOM 1588 C C . GLN A 1 208 ? -3.099 -4.294 23.165 1.00 86.50 208 GLN A C 1
ATOM 1590 O O . GLN A 1 208 ? -2.335 -3.803 23.999 1.00 86.50 208 GLN A O 1
ATOM 1595 N N . LEU A 1 209 ? -3.436 -5.581 23.172 1.00 89.69 209 LEU A N 1
ATOM 1596 C CA . LEU A 1 209 ? -2.745 -6.587 23.974 1.00 89.69 209 LEU A CA 1
ATOM 1597 C C . LEU A 1 209 ? -1.384 -6.918 23.332 1.00 89.69 209 LEU A C 1
ATOM 1599 O O . LEU A 1 209 ? -1.193 -6.631 22.152 1.00 89.69 209 LEU A O 1
ATOM 1603 N N . PRO A 1 210 ? -0.448 -7.550 24.065 1.00 93.06 210 PRO A N 1
ATOM 1604 C CA . PRO A 1 210 ? 0.790 -8.038 23.464 1.00 93.06 210 PRO A CA 1
ATOM 1605 C C . PRO A 1 210 ? 0.524 -8.940 22.249 1.00 93.06 210 PRO A C 1
ATOM 1607 O O . PRO A 1 210 ? -0.345 -9.815 22.308 1.00 93.06 210 PRO A O 1
ATOM 1610 N N . GLY A 1 211 ? 1.295 -8.733 21.182 1.00 93.62 211 GLY A N 1
ATOM 1611 C CA . GLY A 1 211 ? 1.267 -9.517 19.946 1.00 93.62 211 GLY A CA 1
ATOM 1612 C C . GLY A 1 211 ? 2.668 -9.981 19.536 1.00 93.62 211 GLY A C 1
ATOM 1613 O O . GLY A 1 211 ? 3.578 -9.997 20.365 1.00 93.62 211 GLY A O 1
ATOM 1614 N N . TYR A 1 212 ? 2.822 -10.396 18.278 1.00 95.50 212 TYR A N 1
ATOM 1615 C CA . TYR A 1 212 ? 4.089 -10.882 17.727 1.00 95.50 212 TYR A CA 1
ATOM 1616 C C . TYR A 1 212 ? 4.203 -10.528 16.247 1.00 95.50 212 TYR A C 1
ATOM 1618 O O . TYR A 1 212 ? 3.214 -10.659 15.520 1.00 95.50 212 TYR A O 1
ATOM 1626 N N . ASP A 1 213 ? 5.394 -10.127 15.824 1.00 94.31 213 ASP A N 1
ATOM 1627 C CA . ASP A 1 213 ? 5.741 -9.915 14.428 1.00 94.31 213 ASP A CA 1
ATOM 1628 C C . ASP A 1 213 ? 6.458 -11.154 13.879 1.00 94.31 213 ASP A C 1
ATOM 1630 O O . ASP A 1 213 ? 7.580 -11.474 14.264 1.00 94.31 213 ASP A O 1
ATOM 1634 N N . PHE A 1 214 ? 5.795 -11.884 12.982 1.00 94.06 214 PHE A N 1
ATOM 1635 C CA . PHE A 1 214 ? 6.377 -13.070 12.347 1.00 94.06 214 PHE A CA 1
ATOM 1636 C C . PHE A 1 214 ? 7.233 -12.749 11.114 1.00 94.06 214 PHE A C 1
ATOM 1638 O O . PHE A 1 214 ? 7.870 -13.659 10.581 1.00 94.06 214 PHE A O 1
ATOM 1645 N N . VAL A 1 215 ? 7.217 -11.507 10.625 1.00 89.44 215 VAL A N 1
ATOM 1646 C CA . VAL A 1 215 ? 8.023 -11.066 9.482 1.00 89.44 215 VAL A CA 1
ATOM 1647 C C . VAL A 1 215 ? 9.409 -10.649 9.968 1.00 89.44 215 VAL A C 1
ATOM 1649 O O . VAL A 1 215 ? 10.408 -11.133 9.429 1.00 89.44 215 VAL A O 1
ATOM 1652 N N . GLU A 1 216 ? 9.471 -9.820 11.009 1.00 90.75 216 GLU A N 1
ATOM 1653 C CA . GLU A 1 216 ? 10.715 -9.378 11.649 1.00 90.75 216 GLU A CA 1
ATOM 1654 C C . GLU A 1 216 ? 11.210 -10.322 12.764 1.00 90.75 216 GLU A C 1
ATOM 1656 O O . GLU A 1 216 ? 12.364 -10.217 13.183 1.00 90.75 216 GLU A O 1
ATOM 1661 N N . ASP A 1 217 ? 10.380 -11.282 13.189 1.00 94.69 217 ASP A N 1
ATOM 1662 C CA . ASP A 1 217 ? 10.646 -12.238 14.276 1.00 94.69 217 ASP A CA 1
ATOM 1663 C C . ASP A 1 217 ? 10.908 -11.559 15.634 1.00 94.69 217 ASP A C 1
ATOM 1665 O O . ASP A 1 217 ? 11.897 -11.829 16.324 1.00 94.69 217 ASP A O 1
ATOM 1669 N N . ASP A 1 218 ? 10.005 -10.657 16.029 1.00 95.88 218 ASP A N 1
ATOM 1670 C CA . ASP A 1 218 ? 10.079 -9.944 17.302 1.00 95.88 218 ASP A CA 1
ATOM 1671 C C . ASP A 1 218 ? 8.710 -9.752 17.994 1.00 95.88 218 ASP A C 1
ATOM 1673 O O . ASP A 1 218 ? 7.657 -10.188 17.531 1.00 95.88 218 ASP A O 1
ATOM 1677 N N . ALA A 1 219 ? 8.721 -9.152 19.189 1.00 95.69 219 ALA A N 1
ATOM 1678 C CA . ALA A 1 219 ? 7.525 -8.946 20.012 1.00 95.69 219 ALA A CA 1
ATOM 1679 C C . ALA A 1 219 ? 6.809 -7.603 19.750 1.00 95.69 219 ALA A C 1
ATOM 1681 O O . ALA A 1 219 ? 5.968 -7.194 20.556 1.00 95.69 219 ALA A O 1
ATOM 1682 N N . ILE A 1 220 ? 7.165 -6.892 18.677 1.00 94.00 220 ILE A N 1
ATOM 1683 C CA . ILE A 1 220 ? 6.675 -5.555 18.340 1.00 94.00 220 ILE A CA 1
ATOM 1684 C C . ILE A 1 220 ? 5.884 -5.642 17.022 1.00 94.00 220 ILE A C 1
ATOM 1686 O O . ILE A 1 220 ? 6.432 -5.374 15.961 1.00 94.00 220 ILE A O 1
ATOM 1690 N N . PRO A 1 221 ? 4.574 -5.962 17.065 1.00 93.50 221 PRO A N 1
ATOM 1691 C CA . PRO A 1 221 ? 3.738 -6.153 15.874 1.00 93.50 221 PRO A CA 1
ATOM 1692 C C . PRO A 1 221 ? 3.309 -4.813 15.253 1.00 93.50 221 PRO A C 1
ATOM 1694 O O . PRO A 1 221 ? 2.121 -4.533 15.107 1.00 93.50 221 PRO A O 1
ATOM 1697 N N . GLN A 1 222 ? 4.265 -3.939 14.973 1.00 91.69 222 GLN A N 1
ATOM 1698 C CA . GLN A 1 222 ? 4.049 -2.603 14.430 1.00 91.69 222 GLN A CA 1
ATOM 1699 C C . GLN A 1 222 ? 3.619 -2.658 12.965 1.00 91.69 222 GLN A C 1
ATOM 1701 O O . GLN A 1 222 ? 4.079 -3.491 12.195 1.00 91.69 222 GLN A O 1
ATOM 1706 N N . ASP A 1 223 ? 2.768 -1.726 12.549 1.00 89.69 223 ASP A N 1
ATOM 1707 C CA . ASP A 1 223 ? 2.324 -1.644 11.160 1.00 89.69 223 ASP A CA 1
ATOM 1708 C C . ASP A 1 223 ? 3.317 -0.813 10.337 1.00 89.69 223 ASP A C 1
ATOM 1710 O O . ASP A 1 223 ? 3.017 0.303 9.893 1.00 89.69 223 ASP A O 1
ATOM 1714 N N . ALA A 1 224 ? 4.540 -1.338 10.217 1.00 83.56 224 ALA A N 1
ATOM 1715 C CA . ALA A 1 224 ? 5.672 -0.689 9.551 1.00 83.56 224 ALA A CA 1
ATOM 1716 C C . ALA A 1 224 ? 5.727 -0.949 8.037 1.00 83.56 224 ALA A C 1
ATOM 1718 O O . ALA A 1 224 ? 6.604 -0.419 7.348 1.00 83.56 224 ALA A O 1
ATOM 1719 N N . PHE A 1 225 ? 4.793 -1.735 7.499 1.00 77.19 225 PHE A N 1
ATOM 1720 C CA . PHE A 1 225 ? 4.715 -1.970 6.065 1.00 77.19 225 PHE A CA 1
ATOM 1721 C C . PHE A 1 225 ? 4.383 -0.672 5.311 1.00 77.19 225 PHE A C 1
ATOM 1723 O O . PHE A 1 225 ? 3.453 0.045 5.695 1.00 77.19 225 PHE A O 1
ATOM 1730 N N . PRO A 1 226 ? 5.092 -0.364 4.207 1.00 64.88 226 PRO A N 1
ATOM 1731 C CA . PRO A 1 226 ? 4.724 0.741 3.331 1.00 64.88 226 PRO A CA 1
ATOM 1732 C C . PRO A 1 226 ? 3.278 0.590 2.845 1.00 64.88 226 PRO A C 1
ATOM 1734 O O . PRO A 1 226 ? 2.941 -0.391 2.177 1.00 64.88 226 PRO A O 1
ATOM 1737 N N . GLY A 1 227 ? 2.424 1.557 3.183 1.00 64.12 227 GLY A N 1
ATOM 1738 C CA . GLY A 1 227 ? 0.997 1.470 2.891 1.00 64.12 227 GLY A CA 1
ATOM 1739 C C . GLY A 1 227 ? 0.206 0.509 3.778 1.00 64.12 227 GLY A C 1
ATOM 1740 O O . GLY A 1 227 ? -0.758 -0.079 3.292 1.00 64.12 227 GLY A O 1
ATOM 1741 N N . GLY A 1 228 ? 0.646 0.315 5.024 1.00 72.25 228 GLY A N 1
ATOM 1742 C CA . GLY A 1 228 ? 0.065 -0.609 5.995 1.00 72.25 228 GLY A CA 1
ATOM 1743 C C . GLY A 1 228 ? -1.457 -0.510 6.151 1.00 72.25 228 GLY A C 1
ATOM 1744 O O . GLY A 1 228 ? -2.040 0.576 6.136 1.00 72.25 228 GLY A O 1
ATOM 1745 N N . HIS A 1 229 ? -2.079 -1.677 6.305 1.00 80.69 229 HIS A N 1
ATOM 1746 C CA . HIS A 1 229 ? -3.526 -1.910 6.316 1.00 80.69 229 HIS A CA 1
ATOM 1747 C C . HIS A 1 229 ? -4.025 -2.294 7.723 1.00 80.69 229 HIS A C 1
ATOM 1749 O O . HIS A 1 229 ? -5.094 -1.861 8.172 1.00 80.69 229 HIS A O 1
ATOM 1755 N N . GLY A 1 230 ? -3.220 -3.040 8.485 1.00 88.25 230 GLY A N 1
ATOM 1756 C CA . GLY A 1 230 ? -3.632 -3.644 9.750 1.00 88.25 230 GLY A CA 1
ATOM 1757 C C . GLY A 1 230 ? -4.029 -2.654 10.851 1.00 88.25 230 GLY A C 1
ATOM 1758 O O . GLY A 1 230 ? -4.974 -2.925 11.599 1.00 88.25 230 GLY A O 1
ATOM 1759 N N . THR A 1 231 ? -3.424 -1.460 10.918 1.00 85.69 231 THR A N 1
ATOM 1760 C CA . THR A 1 231 ? -3.865 -0.419 11.870 1.00 85.69 231 THR A CA 1
ATOM 1761 C C . THR A 1 231 ? -5.292 0.057 11.573 1.00 85.69 231 THR A C 1
ATOM 1763 O O . THR A 1 231 ? -6.068 0.308 12.500 1.00 85.69 231 THR A O 1
ATOM 1766 N N . GLY A 1 232 ? -5.663 0.158 10.292 1.00 77.75 232 GLY A N 1
ATOM 1767 C CA . GLY A 1 232 ? -7.025 0.490 9.865 1.00 77.75 232 GLY A CA 1
ATOM 1768 C C . GLY A 1 232 ? -8.022 -0.591 10.283 1.00 77.75 232 GLY A C 1
ATOM 1769 O O . GLY A 1 232 ? -9.041 -0.288 10.910 1.00 77.75 232 GLY A O 1
ATOM 1770 N N . VAL A 1 233 ? -7.676 -1.861 10.043 1.00 84.81 233 VAL A N 1
ATOM 1771 C CA . VAL A 1 233 ? -8.470 -3.027 10.469 1.00 84.81 233 VAL A CA 1
ATOM 1772 C C . VAL A 1 233 ? -8.669 -3.052 11.985 1.00 84.81 233 VAL A C 1
ATOM 1774 O O . VAL A 1 233 ? -9.795 -3.217 12.459 1.00 84.81 233 VAL A O 1
ATOM 1777 N N . ALA A 1 234 ? -7.605 -2.846 12.765 1.00 87.56 234 ALA A N 1
ATOM 1778 C CA . ALA A 1 234 ? -7.685 -2.792 14.224 1.00 87.56 234 ALA A CA 1
ATOM 1779 C C . ALA A 1 234 ? -8.588 -1.643 14.708 1.00 87.56 234 ALA A C 1
ATOM 1781 O O . ALA A 1 234 ? -9.364 -1.810 15.653 1.00 87.56 234 ALA A O 1
ATOM 1782 N N . GLY A 1 235 ? -8.557 -0.504 14.013 1.00 81.00 235 GLY A N 1
ATOM 1783 C CA . GLY A 1 235 ? -9.486 0.603 14.221 1.00 81.00 235 GLY A CA 1
ATOM 1784 C C . GLY A 1 235 ? -10.953 0.204 14.027 1.00 81.00 235 GLY A C 1
ATOM 1785 O O . GLY A 1 235 ? -11.786 0.502 14.884 1.00 81.00 235 GLY A O 1
ATOM 1786 N N . LEU A 1 236 ? -11.269 -0.534 12.958 1.00 80.00 236 LEU A N 1
ATOM 1787 C CA . LEU A 1 236 ? -12.626 -1.041 12.700 1.00 80.00 236 LEU A CA 1
ATOM 1788 C C . LEU A 1 236 ? -13.082 -2.042 13.769 1.00 80.00 236 LEU A C 1
ATOM 1790 O O . LEU A 1 236 ? -14.223 -1.985 14.235 1.00 80.00 236 LEU A O 1
ATOM 1794 N N . VAL A 1 237 ? -12.188 -2.936 14.208 1.00 87.75 237 VAL A N 1
ATOM 1795 C CA . VAL A 1 237 ? -12.465 -3.834 15.341 1.00 87.75 237 VAL A CA 1
ATOM 1796 C C . VAL A 1 237 ? -12.828 -3.015 16.577 1.00 87.75 237 VAL A C 1
ATOM 1798 O O . VAL A 1 237 ? -13.820 -3.322 17.239 1.00 87.75 237 VAL A O 1
ATOM 1801 N N . ARG A 1 238 ? -12.080 -1.944 16.865 1.00 84.50 238 ARG A N 1
ATOM 1802 C CA . ARG A 1 238 ? -12.314 -1.086 18.031 1.00 84.50 238 ARG A CA 1
ATOM 1803 C C . ARG A 1 238 ? -13.604 -0.267 17.933 1.00 84.50 238 ARG A C 1
ATOM 1805 O O . ARG A 1 238 ? -14.240 -0.041 18.964 1.00 84.50 238 ARG A O 1
ATOM 1812 N N . GLU A 1 239 ? -14.012 0.135 16.728 1.00 80.50 239 GLU A N 1
ATOM 1813 C CA . GLU A 1 239 ? -15.316 0.762 16.461 1.00 80.50 239 GLU A CA 1
ATOM 1814 C C . GLU A 1 239 ? -16.467 -0.207 16.786 1.00 80.50 239 GLU A C 1
ATOM 1816 O O . GLU A 1 239 ? -17.423 0.151 17.479 1.00 80.50 239 GLU A O 1
ATOM 1821 N N . VAL A 1 240 ? -16.373 -1.457 16.322 1.00 85.12 240 VAL A N 1
ATOM 1822 C CA . VAL A 1 240 ? -17.432 -2.466 16.489 1.00 85.12 240 VAL A CA 1
ATOM 1823 C C . VAL A 1 240 ? -17.470 -3.031 17.913 1.00 85.12 240 VAL A C 1
ATOM 1825 O O . VAL A 1 240 ? -18.552 -3.209 18.482 1.00 85.12 240 VAL A O 1
ATOM 1828 N N . ALA A 1 241 ? -16.310 -3.305 18.505 1.00 89.62 241 ALA A N 1
ATOM 1829 C CA . ALA A 1 241 ? -16.142 -3.978 19.789 1.00 89.62 241 ALA A CA 1
ATOM 1830 C C . ALA A 1 241 ? -15.216 -3.175 20.728 1.00 89.62 241 ALA A C 1
ATOM 1832 O O . ALA A 1 241 ? -14.099 -3.595 21.023 1.00 89.62 241 ALA A O 1
ATOM 1833 N N . PRO A 1 242 ? -15.673 -2.025 21.253 1.00 88.44 242 PRO A N 1
ATOM 1834 C CA . PRO A 1 242 ? -14.833 -1.112 22.026 1.00 88.44 242 PRO A CA 1
ATOM 1835 C C . PRO A 1 242 ? -14.360 -1.633 23.396 1.00 88.44 242 PRO A C 1
ATOM 1837 O O . PRO A 1 242 ? -13.589 -0.961 24.075 1.00 88.44 242 PRO A O 1
ATOM 1840 N N . GLY A 1 243 ? -14.862 -2.776 23.858 1.00 89.50 243 GLY A N 1
ATOM 1841 C CA . GLY A 1 243 ? -14.439 -3.421 25.102 1.00 89.50 243 GLY A CA 1
ATOM 1842 C C . GLY A 1 243 ? -13.576 -4.667 24.904 1.00 89.50 243 GLY A C 1
ATOM 1843 O O . GLY A 1 243 ? -13.245 -5.292 25.913 1.00 89.50 243 GLY A O 1
ATOM 1844 N N . ALA A 1 244 ? -13.305 -5.057 23.655 1.00 88.75 244 ALA A N 1
ATOM 1845 C CA . ALA A 1 244 ? -12.403 -6.163 23.334 1.00 88.75 244 ALA A CA 1
ATOM 1846 C C . ALA A 1 244 ? -10.932 -5.792 23.587 1.00 88.75 244 ALA A C 1
ATOM 1848 O O . ALA A 1 244 ? -10.618 -4.579 23.538 1.00 88.75 244 ALA A O 1
#

pLDDT: mean 84.23, std 14.45, range [41.44, 98.62]

Foldseek 3Di:
DDDDDDDDDPPPPPPPPDAKAWDKPLLEAEQFDKIKIFIDPFAQVVKWKDWANRTFAWPDGGGGMTMTGRHPDAFAKTWIWIDDPPGIYIDIHGHHHDFDFFKKKKKAFPPDDDDDDPQKDFDDWDAPVLLRIIITMIGGPPDGSSNVLVVQCVVDVNIQIARPPCVQPPPAHVCRVVVLVVCVVVVQQCAPHADDQDFLFAAVSGPHDFDADPVVGGRHRHNPDRNGDRNVVSVSCCSNRVND

Secondary structure (DSSP, 8-state):
---------------PPPPPEEEEESSEE-TT-EEEEEEESS--TT-EEEETTEEEEEEEE-SSEEEEEPPS--SEEEEEEEEETTEEEEEEEEE--S--TTEEEEEEETTPPP---TTEEEEEEEEEGGGTEEEEEEEE-SS-HHHHHHHHHTT-TT-EEESSGGGG-SSS-HHHHTTHHHHHTTT-S-TT------SS---TTS------BTTTTBS-----STT--HHHHHHHHHHH-TT-

Sequence (244 aa):
MRRLWFWLPLLFLACTPPGPSLSLFPGRALVGEEVEARLNGMTGLGARVFVGEVEAEVTFREREQVRFRVPAVPGGPKRVRVVVGNREADGQLGVLGRVDPNRVLLRLPLGQELRLPQAFTLLRRDDLAGCDFALVELGYDGLDLGRALEQLEALDTTYKADPESLWSLGGLSGGEAVKAYAAHRRGRTGQGVKVAVLDTGVDPVVPQLPGYDFVEDDAIPQDAFPGGHGTGVAGLVREVAPGA

Organism: NCBI:txid1330700

InterPro domains:
  IPR015500 Peptidase S8, subtilisin-related [PR00723] (190-209)
  IPR015500 Peptidase S8, subtilisin-related [PR00723] (225-238)
  IPR036852 Peptidase S8/S53 domain superfamily [G3DSA:3.40.50.200] (169-244)
  IPR036852 Peptidase S8/S53 domain superfamily [SSF52743] (173-244)

Radius of gyration: 23.54 Å; chains: 1; bounding box: 94×47×51 Å